Protein AF-A0A0U3A1P2-F1 (afdb_monomer_lite)

Structure (mmCIF, N/CA/C/O backbone):
data_AF-A0A0U3A1P2-F1
#
_entry.id   AF-A0A0U3A1P2-F1
#
loop_
_atom_site.group_PDB
_atom_site.id
_atom_site.type_symbol
_atom_site.label_atom_id
_atom_site.label_alt_id
_atom_site.label_comp_id
_atom_site.label_asym_id
_atom_site.label_entity_id
_atom_site.label_seq_id
_atom_site.pdbx_PDB_ins_code
_atom_site.Cartn_x
_atom_site.Cartn_y
_atom_site.Cartn_z
_atom_site.occupancy
_atom_site.B_iso_or_equiv
_atom_site.auth_seq_id
_atom_site.auth_comp_id
_atom_site.auth_asym_id
_atom_site.auth_atom_id
_atom_site.pdbx_PDB_model_num
ATOM 1 N N . MET A 1 1 ? -7.234 -12.085 10.049 1.00 92.88 1 MET A N 1
ATOM 2 C CA . MET A 1 1 ? -7.615 -10.816 10.716 1.00 92.88 1 MET A CA 1
ATOM 3 C C . MET A 1 1 ? -8.972 -10.307 10.235 1.00 92.88 1 MET A C 1
ATOM 5 O O . MET A 1 1 ? -9.861 -10.174 11.066 1.00 92.88 1 MET A O 1
ATOM 9 N N . ALA A 1 2 ? -9.163 -10.066 8.930 1.00 97.25 2 ALA A N 1
ATOM 10 C CA . ALA A 1 2 ? -10.414 -9.509 8.398 1.00 97.25 2 ALA A CA 1
ATOM 11 C C . ALA A 1 2 ? -11.670 -10.321 8.768 1.00 97.25 2 ALA A C 1
ATOM 13 O O . ALA A 1 2 ? -12.629 -9.720 9.232 1.00 97.25 2 ALA A O 1
ATOM 14 N N . ASP A 1 3 ? -11.645 -11.660 8.698 1.00 97.25 3 ASP A N 1
ATOM 15 C CA . ASP A 1 3 ? -12.766 -12.504 9.165 1.00 97.25 3 ASP A CA 1
ATOM 16 C C . ASP A 1 3 ? -13.192 -12.199 10.610 1.00 97.25 3 ASP A C 1
ATOM 18 O O . ASP A 1 3 ? -14.379 -12.065 10.910 1.00 97.25 3 ASP A O 1
ATOM 22 N N . VAL A 1 4 ? -12.212 -12.043 11.506 1.00 98.12 4 VAL A N 1
ATOM 23 C CA . VAL A 1 4 ? -12.452 -11.769 12.928 1.00 98.12 4 VAL A CA 1
ATOM 24 C C . VAL A 1 4 ? -13.063 -10.382 13.106 1.00 98.12 4 VAL A C 1
ATOM 26 O O . VAL A 1 4 ? -14.066 -10.246 13.800 1.00 98.12 4 VAL A O 1
ATOM 29 N N . LEU A 1 5 ? -12.496 -9.359 12.462 1.00 98.25 5 LEU A N 1
ATOM 30 C CA . LEU A 1 5 ? -12.973 -7.977 12.583 1.00 98.25 5 LEU A CA 1
ATOM 31 C C . LEU A 1 5 ? -14.342 -7.781 11.917 1.00 98.25 5 LEU A C 1
ATOM 33 O O . LEU A 1 5 ? -15.215 -7.135 12.496 1.00 98.25 5 LEU A O 1
ATOM 37 N N . SER A 1 6 ? -14.568 -8.401 10.757 1.00 97.81 6 SER A N 1
ATOM 38 C CA . SER A 1 6 ? -15.866 -8.409 10.073 1.00 97.81 6 SER A CA 1
ATOM 39 C C . SER A 1 6 ? -16.951 -9.009 10.976 1.00 97.81 6 SER A C 1
ATOM 41 O O . SER A 1 6 ? -18.022 -8.421 11.132 1.00 97.81 6 SER A O 1
ATOM 43 N N . ALA A 1 7 ? -16.654 -10.112 11.677 1.00 97.88 7 ALA A N 1
ATOM 44 C CA . ALA A 1 7 ? -17.567 -10.705 12.658 1.00 97.88 7 ALA A CA 1
ATOM 45 C C . ALA A 1 7 ? -17.847 -9.799 13.876 1.00 97.88 7 ALA A C 1
ATOM 47 O O . ALA A 1 7 ? -18.888 -9.951 14.514 1.00 97.88 7 ALA A O 1
ATOM 48 N N . GLN A 1 8 ? -16.959 -8.846 14.187 1.00 98.31 8 GLN A N 1
ATOM 49 C CA . GLN A 1 8 ? -17.169 -7.813 15.214 1.00 98.31 8 GLN A CA 1
ATOM 50 C C . GLN A 1 8 ? -17.852 -6.541 14.672 1.00 98.31 8 GLN A C 1
ATOM 52 O O . GLN A 1 8 ? -17.984 -5.556 15.394 1.00 98.31 8 GLN A O 1
ATOM 57 N N . GLY A 1 9 ? -18.301 -6.544 13.413 1.00 97.94 9 GLY A N 1
ATOM 58 C CA . GLY A 1 9 ? -19.037 -5.432 12.809 1.00 97.94 9 GLY A CA 1
ATOM 59 C C . GLY A 1 9 ? -18.167 -4.352 12.163 1.00 97.94 9 GLY A C 1
ATOM 60 O O . GLY A 1 9 ? -18.698 -3.296 11.809 1.00 97.94 9 GLY A O 1
ATOM 61 N N . PHE A 1 10 ? -16.867 -4.602 11.980 1.00 98.69 10 PHE A N 1
ATOM 62 C CA . PHE A 1 10 ? -15.999 -3.699 11.226 1.00 98.69 10 PHE A CA 1
ATOM 63 C C . PHE A 1 10 ? -16.359 -3.727 9.740 1.00 98.69 10 PHE A C 1
ATOM 65 O O . PHE A 1 10 ? -16.606 -4.792 9.173 1.00 98.69 10 PHE A O 1
ATOM 72 N N . ALA A 1 11 ? -16.326 -2.558 9.102 1.00 98.81 11 ALA A N 1
ATOM 73 C CA . ALA A 1 11 ?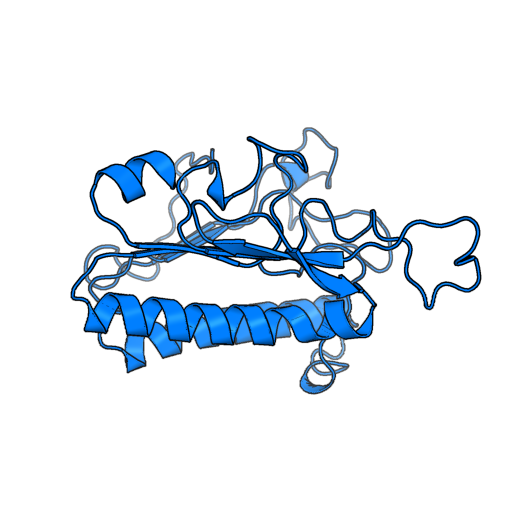 -16.169 -2.481 7.656 1.00 98.81 11 ALA A CA 1
ATOM 74 C C . ALA A 1 11 ? -14.727 -2.862 7.297 1.00 98.81 11 ALA A C 1
ATOM 76 O O . ALA A 1 11 ? -13.791 -2.493 8.006 1.00 98.81 11 ALA A O 1
ATOM 77 N N . THR A 1 12 ? -14.517 -3.593 6.210 1.00 98.94 12 THR A N 1
ATOM 78 C CA . THR A 1 12 ? -13.197 -4.151 5.886 1.00 98.94 12 THR A CA 1
ATOM 79 C C . THR A 1 12 ? -12.850 -3.948 4.414 1.00 98.94 12 THR A C 1
ATOM 81 O O . THR A 1 12 ? -13.644 -4.265 3.531 1.00 98.94 12 THR A O 1
ATOM 84 N N . ALA A 1 13 ? -11.652 -3.442 4.129 1.00 98.81 13 ALA A N 1
ATOM 85 C CA . ALA A 1 13 ? -11.173 -3.262 2.761 1.00 98.81 13 ALA A CA 1
ATOM 86 C C . ALA A 1 13 ? -9.724 -3.718 2.610 1.00 98.81 13 ALA A C 1
ATOM 88 O O . ALA A 1 13 ? -8.905 -3.514 3.507 1.00 98.81 13 ALA A O 1
ATOM 89 N N . CYS A 1 14 ? -9.416 -4.310 1.459 1.00 98.75 14 CYS A N 1
ATOM 90 C CA . CYS A 1 14 ? -8.055 -4.617 1.037 1.00 98.75 14 CYS A CA 1
ATOM 91 C C . CYS A 1 14 ? -7.753 -3.857 -0.257 1.00 98.75 14 CYS A C 1
ATOM 93 O O . CYS A 1 14 ? -8.484 -3.989 -1.236 1.00 98.75 14 CYS A O 1
ATOM 95 N N . TYR A 1 15 ? -6.678 -3.077 -0.290 1.00 98.81 15 TYR A N 1
ATOM 96 C CA . TYR A 1 15 ? -6.238 -2.396 -1.506 1.00 98.81 15 TYR A CA 1
ATOM 97 C C . TYR A 1 15 ? -4.780 -2.728 -1.773 1.00 98.81 15 TYR A C 1
ATOM 99 O O . TYR A 1 15 ? -3.933 -2.475 -0.923 1.00 98.81 15 TYR A O 1
ATOM 107 N N . GLY A 1 16 ? -4.509 -3.331 -2.932 1.00 98.00 16 GLY A N 1
ATOM 108 C CA . GLY A 1 16 ? -3.181 -3.783 -3.326 1.00 98.00 16 GLY A CA 1
ATOM 109 C C . GLY A 1 16 ? -3.015 -5.295 -3.441 1.00 98.00 16 GLY A C 1
ATOM 110 O O . GLY A 1 16 ? -3.974 -6.048 -3.641 1.00 98.00 16 GLY A O 1
ATOM 111 N N . LYS A 1 17 ? -1.753 -5.731 -3.391 1.00 97.56 17 LYS A N 1
ATOM 112 C CA . LYS A 1 17 ? -1.335 -7.128 -3.593 1.00 97.56 17 LYS A CA 1
ATOM 113 C C . LYS A 1 17 ? -1.978 -8.061 -2.560 1.00 97.56 17 LYS A C 1
ATOM 115 O O . LYS A 1 17 ? -1.969 -7.753 -1.372 1.00 97.56 17 LYS A O 1
ATOM 120 N N . TRP A 1 18 ? -2.504 -9.205 -3.012 1.00 96.94 18 TRP A N 1
ATOM 121 C CA . TRP A 1 18 ? -3.064 -10.241 -2.131 1.00 96.94 18 TRP A CA 1
ATOM 122 C C . TRP A 1 18 ? -2.081 -11.379 -1.839 1.00 96.94 18 TRP A C 1
ATOM 124 O O . TRP A 1 18 ? -1.637 -11.541 -0.711 1.00 96.94 18 TRP A O 1
ATOM 134 N N . HIS A 1 19 ? -1.719 -12.156 -2.862 1.00 96.12 19 HIS A N 1
ATOM 135 C CA . HIS A 1 19 ? -0.683 -13.194 -2.826 1.00 96.12 19 HIS A CA 1
ATOM 136 C C . HIS A 1 19 ? -0.894 -14.372 -1.850 1.00 96.12 19 HIS A C 1
ATOM 138 O O . HIS A 1 19 ? 0.057 -15.074 -1.521 1.00 96.12 19 HIS A O 1
ATOM 144 N N . ILE A 1 20 ? -2.134 -14.650 -1.433 1.00 94.50 20 ILE A N 1
ATOM 145 C CA . ILE A 1 20 ? -2.479 -15.800 -0.559 1.00 94.50 20 ILE A CA 1
ATOM 146 C C . ILE A 1 20 ? -3.354 -16.841 -1.302 1.00 94.50 20 ILE A C 1
ATOM 148 O O . ILE A 1 20 ? -3.763 -17.876 -0.776 1.00 94.50 20 ILE A O 1
ATOM 152 N N . GLY A 1 21 ? -3.588 -16.619 -2.594 1.00 93.38 21 GLY A N 1
ATOM 153 C CA . GLY A 1 21 ? -4.327 -17.513 -3.479 1.00 93.38 21 GLY A CA 1
ATOM 154 C C . GLY A 1 21 ? -4.989 -16.735 -4.609 1.00 93.38 21 GLY A C 1
ATOM 155 O O . GLY A 1 21 ? -5.263 -15.547 -4.476 1.00 93.38 21 GLY A O 1
ATOM 156 N N . ALA A 1 22 ? -5.224 -17.403 -5.736 1.00 93.81 22 ALA A N 1
ATOM 157 C CA . ALA A 1 22 ? -5.797 -16.786 -6.932 1.00 93.81 22 ALA A CA 1
ATOM 158 C C . ALA A 1 22 ? -6.889 -17.680 -7.547 1.00 93.81 22 ALA A C 1
ATOM 160 O O . ALA A 1 22 ? -6.860 -17.991 -8.737 1.00 93.81 22 ALA A O 1
ATOM 161 N N . SER A 1 23 ? -7.798 -18.168 -6.702 1.00 94.56 23 SER A N 1
ATOM 162 C CA . SER A 1 23 ? -8.878 -19.090 -7.062 1.00 94.56 23 SER A CA 1
ATOM 163 C C . SER A 1 23 ? -10.087 -18.872 -6.155 1.00 94.56 23 SER A C 1
ATOM 165 O O . SER A 1 23 ? -9.930 -18.363 -5.046 1.00 94.56 23 SER A O 1
ATOM 167 N N . ASP A 1 24 ? -11.260 -19.341 -6.579 1.00 93.75 24 ASP A N 1
ATOM 168 C CA . ASP A 1 24 ? -12.483 -19.302 -5.768 1.00 93.75 24 ASP A CA 1
ATOM 169 C C . ASP A 1 24 ? -12.276 -19.922 -4.377 1.00 93.75 24 ASP A C 1
ATOM 171 O O . ASP A 1 24 ? -11.643 -20.974 -4.231 1.00 93.75 24 ASP A O 1
ATOM 175 N N . GLY A 1 25 ? -12.793 -19.243 -3.351 1.00 95.31 25 GLY A N 1
ATOM 176 C CA . GLY A 1 25 ? -12.601 -19.598 -1.946 1.00 95.31 25 GLY A CA 1
ATOM 177 C C . GLY A 1 25 ? -11.255 -19.155 -1.367 1.00 95.31 25 GLY A C 1
ATOM 178 O O . GLY A 1 25 ? -10.933 -19.558 -0.251 1.00 95.31 25 GLY A O 1
ATOM 179 N N . ARG A 1 26 ? -10.450 -18.395 -2.122 1.00 96.50 26 ARG A N 1
ATOM 180 C CA . ARG A 1 26 ? -9.153 -17.847 -1.689 1.00 96.50 26 ARG A CA 1
ATOM 181 C C . ARG A 1 26 ? -8.981 -16.361 -1.995 1.00 96.50 26 ARG A C 1
ATOM 183 O O . ARG A 1 26 ? -7.876 -15.839 -1.836 1.00 96.50 26 ARG A O 1
ATOM 190 N N . TRP A 1 27 ? -10.021 -15.673 -2.455 1.00 97.50 27 TRP A N 1
ATOM 191 C CA . TRP A 1 27 ? -9.970 -14.232 -2.690 1.00 97.50 27 TRP A CA 1
ATOM 192 C C . TRP A 1 27 ? -10.025 -13.466 -1.360 1.00 97.50 27 TRP A C 1
ATOM 194 O O . TRP A 1 27 ? -10.553 -13.991 -0.380 1.00 97.50 27 TRP A O 1
ATOM 204 N N . PRO A 1 28 ? -9.558 -12.205 -1.284 1.00 98.12 28 PRO A N 1
ATOM 205 C CA . PRO A 1 28 ? -9.721 -11.400 -0.069 1.00 98.12 28 PRO A CA 1
ATOM 206 C C . PRO A 1 28 ? -11.178 -11.332 0.407 1.00 98.12 28 PRO A C 1
ATOM 208 O O . PRO A 1 28 ? -11.460 -11.437 1.598 1.00 98.12 28 PRO A O 1
ATOM 211 N N . THR A 1 29 ? -12.120 -11.222 -0.529 1.00 98.06 29 THR A N 1
ATOM 212 C CA . THR A 1 29 ? -13.561 -11.152 -0.251 1.00 98.06 29 THR A CA 1
ATOM 213 C C . THR A 1 29 ? -14.193 -12.491 0.144 1.00 98.06 29 THR A C 1
ATOM 215 O O . THR A 1 29 ? -15.310 -12.495 0.662 1.00 98.06 29 THR A O 1
ATOM 218 N N . ASP A 1 30 ? -13.464 -13.605 -0.001 1.00 97.06 30 ASP A N 1
ATOM 219 C CA . ASP A 1 30 ? -13.798 -14.898 0.615 1.00 97.06 30 ASP A CA 1
ATOM 220 C C . ASP A 1 30 ? -13.299 -14.987 2.073 1.00 97.06 30 ASP A C 1
ATOM 222 O O . ASP A 1 30 ? -13.753 -15.839 2.834 1.00 97.06 30 ASP A O 1
ATOM 226 N N . HIS A 1 31 ? -12.384 -14.094 2.472 1.00 97.12 31 HIS A N 1
ATOM 227 C CA . HIS A 1 31 ? -11.679 -14.088 3.760 1.00 97.12 31 HIS A CA 1
ATOM 228 C C . HIS A 1 31 ? -11.924 -12.801 4.555 1.00 97.12 31 HIS A C 1
ATOM 230 O O . HIS A 1 31 ? -11.010 -12.154 5.078 1.00 97.12 31 HIS A O 1
ATOM 236 N N . GLY A 1 32 ? -13.196 -12.418 4.629 1.00 97.62 32 GLY A N 1
ATOM 237 C CA . GLY A 1 32 ? -13.683 -11.415 5.565 1.00 97.62 32 GLY A CA 1
ATOM 238 C C . GLY A 1 32 ? -13.619 -9.975 5.078 1.00 97.62 32 GLY A C 1
ATOM 239 O O . GLY A 1 32 ? -14.246 -9.145 5.726 1.00 97.62 32 GLY A O 1
ATOM 240 N N . PHE A 1 33 ? -12.944 -9.676 3.961 1.00 98.69 33 PHE A N 1
ATOM 241 C CA . PHE A 1 33 ? -12.952 -8.335 3.370 1.00 98.69 33 PHE A CA 1
ATOM 242 C C . PHE A 1 33 ? -14.280 -8.034 2.653 1.00 98.69 33 PHE A C 1
ATOM 244 O O . PHE A 1 33 ? -14.808 -8.875 1.926 1.00 98.69 33 PHE A O 1
ATOM 251 N N . ASP A 1 34 ? -14.820 -6.826 2.819 1.00 98.75 34 ASP A N 1
ATOM 252 C CA . ASP A 1 34 ? -16.058 -6.397 2.156 1.00 98.75 34 ASP A CA 1
ATOM 253 C C . ASP A 1 34 ? -15.806 -5.929 0.717 1.00 98.75 34 ASP A C 1
ATOM 255 O O . ASP A 1 34 ? -16.645 -6.135 -0.164 1.00 98.75 34 ASP A O 1
ATOM 259 N N . GLU A 1 35 ? -14.646 -5.319 0.462 1.00 98.62 35 GLU A N 1
ATOM 260 C CA . GLU A 1 35 ? -14.204 -4.912 -0.872 1.00 98.62 35 GLU A CA 1
ATOM 261 C C . GLU A 1 35 ? -12.693 -5.083 -1.065 1.00 98.62 35 GLU A C 1
ATOM 263 O O . GLU A 1 35 ? -11.897 -4.903 -0.139 1.00 98.62 35 GLU A O 1
ATOM 268 N N . TRP A 1 36 ? -12.307 -5.441 -2.291 1.00 98.69 36 TRP A N 1
ATOM 269 C CA . TRP A 1 36 ? -10.916 -5.580 -2.704 1.00 98.69 36 TRP A CA 1
ATOM 270 C C . TRP A 1 36 ? -10.682 -4.999 -4.094 1.00 98.69 36 TRP A C 1
ATOM 272 O O . TRP A 1 36 ? -11.490 -5.216 -4.998 1.00 98.69 36 TRP A O 1
ATOM 282 N N . LEU A 1 37 ? -9.553 -4.312 -4.262 1.00 98.62 37 LEU A N 1
ATOM 283 C CA . LEU A 1 37 ? -8.981 -3.939 -5.554 1.00 98.62 37 LEU A CA 1
ATOM 284 C C . LEU A 1 37 ? -7.472 -4.181 -5.505 1.00 98.62 37 LEU A C 1
ATOM 286 O O . LEU A 1 37 ? -6.797 -3.658 -4.620 1.00 98.62 37 LEU A O 1
ATOM 290 N N . GLY A 1 38 ? -6.926 -4.915 -6.470 1.00 97.75 38 GLY A N 1
ATOM 291 C CA . GLY A 1 38 ? -5.485 -5.121 -6.560 1.00 97.75 38 GLY A CA 1
ATOM 292 C C . GLY A 1 38 ? -5.096 -6.300 -7.435 1.00 97.75 38 GLY A C 1
ATOM 293 O O . GLY A 1 38 ? -5.866 -6.733 -8.289 1.00 97.75 38 GLY A O 1
ATOM 294 N N . ILE A 1 39 ? -3.881 -6.809 -7.245 1.00 96.62 39 ILE A N 1
ATOM 295 C CA . ILE A 1 39 ? -3.389 -7.970 -7.992 1.00 96.62 39 ILE A CA 1
ATOM 296 C C . ILE A 1 39 ? -3.439 -9.235 -7.125 1.00 96.62 39 ILE A C 1
ATOM 298 O O . ILE A 1 39 ? -3.146 -9.178 -5.925 1.00 96.62 39 ILE A O 1
ATOM 302 N N . PRO A 1 40 ? -3.807 -10.393 -7.697 1.00 95.12 40 PRO A N 1
ATOM 303 C CA . PRO A 1 40 ? -3.983 -11.619 -6.922 1.00 95.12 40 PRO A CA 1
ATOM 304 C C . PRO A 1 40 ? -2.659 -12.259 -6.490 1.00 95.12 40 PRO A C 1
ATOM 306 O O . PRO A 1 40 ? -2.631 -13.007 -5.515 1.00 95.12 40 PRO A O 1
ATOM 309 N N . ARG A 1 41 ? -1.569 -11.982 -7.214 1.00 93.88 41 ARG A N 1
ATOM 310 C CA . ARG A 1 41 ? -0.231 -12.551 -7.000 1.00 93.88 41 ARG A CA 1
ATOM 311 C C . ARG A 1 41 ? 0.810 -11.439 -6.888 1.00 93.88 41 ARG A C 1
ATOM 313 O O . ARG A 1 41 ? 0.478 -10.360 -6.410 1.00 93.88 41 ARG A O 1
ATOM 320 N N . THR A 1 42 ? 2.058 -11.696 -7.255 1.00 92.94 42 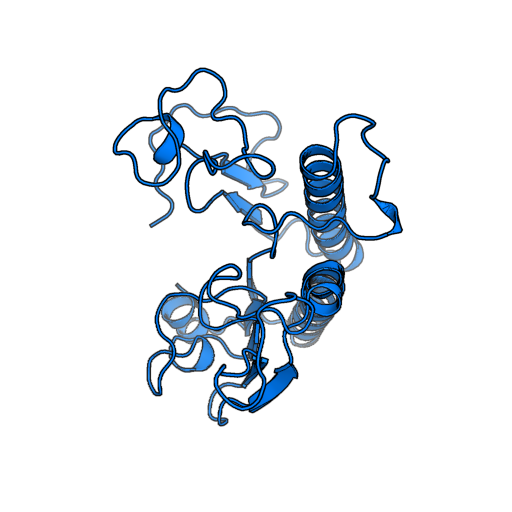THR A N 1
ATOM 321 C CA . THR A 1 42 ? 3.125 -10.692 -7.244 1.00 92.94 42 THR A CA 1
ATOM 322 C C . THR A 1 42 ? 3.232 -9.936 -8.571 1.00 92.94 42 THR A C 1
ATOM 324 O O . THR A 1 42 ? 2.641 -10.321 -9.579 1.00 92.94 42 THR A O 1
ATOM 327 N N . TRP A 1 43 ? 3.933 -8.807 -8.548 1.00 91.69 43 TRP A N 1
ATOM 328 C CA . TRP A 1 43 ? 4.026 -7.885 -9.678 1.00 91.69 43 TRP A CA 1
ATOM 329 C C . TRP A 1 43 ? 4.951 -8.409 -10.778 1.00 91.69 43 TRP A C 1
ATOM 331 O O . TRP A 1 43 ? 4.661 -8.244 -11.956 1.00 91.69 43 TRP A O 1
ATOM 341 N N . ASP A 1 44 ? 6.029 -9.080 -10.394 1.00 88.38 44 ASP A N 1
ATOM 342 C CA . ASP A 1 44 ? 7.052 -9.661 -11.265 1.00 88.38 44 ASP A CA 1
ATOM 343 C C . ASP A 1 44 ? 6.623 -10.945 -11.986 1.00 88.38 44 ASP A C 1
ATOM 345 O O . ASP A 1 44 ? 7.222 -11.308 -12.992 1.00 88.38 44 ASP A O 1
ATOM 349 N N . GLU A 1 45 ? 5.542 -11.590 -11.543 1.00 89.69 45 GLU A N 1
ATOM 350 C CA . GLU A 1 45 ? 4.890 -12.670 -12.297 1.00 89.69 45 GLU A CA 1
ATOM 351 C C . GLU A 1 45 ? 4.160 -12.160 -13.550 1.00 89.69 45 GLU A C 1
ATOM 353 O O . GLU A 1 45 ? 3.702 -12.952 -14.378 1.00 89.69 45 GLU A O 1
ATOM 358 N N . SER A 1 46 ? 3.991 -10.842 -13.683 1.00 88.94 46 SER A N 1
ATOM 359 C CA . SER A 1 46 ? 3.317 -10.259 -14.832 1.00 88.94 46 SER A CA 1
ATOM 360 C C . SER A 1 46 ? 4.189 -10.325 -16.079 1.00 88.94 46 SER A C 1
ATOM 362 O O . SER A 1 46 ? 5.309 -9.823 -16.099 1.00 88.94 46 SER A O 1
ATOM 364 N N . LEU A 1 47 ? 3.625 -10.864 -17.159 1.00 90.56 47 LEU A N 1
ATOM 365 C CA . LEU A 1 47 ? 4.193 -10.720 -18.494 1.00 90.56 47 LEU A CA 1
ATOM 366 C C . LEU A 1 47 ? 3.807 -9.334 -19.020 1.00 90.56 47 LEU A C 1
ATOM 368 O O . LEU A 1 47 ? 2.657 -9.087 -19.385 1.00 90.56 47 LEU A O 1
ATOM 372 N N . TRP A 1 48 ? 4.759 -8.404 -18.952 1.00 90.94 48 TRP A N 1
ATOM 373 C CA . TRP A 1 48 ? 4.548 -6.995 -19.267 1.00 90.94 48 TRP A CA 1
ATOM 374 C C . TRP A 1 48 ? 4.323 -6.795 -20.774 1.00 90.94 48 TRP A C 1
ATOM 376 O O . TRP A 1 48 ? 5.174 -7.203 -21.560 1.00 90.94 48 TRP A O 1
ATOM 386 N N . PRO A 1 49 ? 3.215 -6.164 -21.212 1.00 91.00 49 PRO A N 1
ATOM 387 C CA . PRO A 1 49 ? 2.907 -6.024 -22.642 1.00 91.00 49 PRO A CA 1
ATOM 388 C C . PRO A 1 49 ? 3.902 -5.181 -23.447 1.00 91.00 49 PRO A C 1
ATOM 390 O O . PRO A 1 49 ? 3.920 -5.240 -24.673 1.00 91.00 49 PRO A O 1
ATOM 393 N N . ASP A 1 50 ? 4.680 -4.356 -22.757 1.00 87.81 50 ASP A N 1
ATOM 394 C CA . ASP A 1 50 ? 5.749 -3.518 -23.286 1.00 87.81 50 ASP A CA 1
ATOM 395 C C . ASP A 1 50 ? 7.127 -4.202 -23.255 1.00 87.81 50 ASP A C 1
ATOM 397 O O . ASP A 1 50 ? 8.109 -3.621 -23.721 1.00 87.81 50 ASP A O 1
ATOM 401 N N . ASP A 1 51 ? 7.213 -5.443 -22.765 1.00 88.31 51 ASP A N 1
ATOM 402 C CA . ASP A 1 51 ? 8.418 -6.256 -22.893 1.00 88.31 51 ASP A CA 1
ATOM 403 C C . ASP A 1 51 ? 8.644 -6.645 -24.373 1.00 88.31 51 ASP A C 1
ATOM 405 O O . ASP A 1 51 ? 7.725 -7.161 -25.018 1.00 88.31 51 ASP A O 1
ATOM 409 N N . PRO A 1 52 ? 9.854 -6.451 -24.940 1.00 91.25 52 PRO A N 1
ATOM 410 C CA . PRO A 1 52 ? 10.160 -6.828 -26.324 1.00 91.25 52 PRO A CA 1
ATOM 411 C C . PRO A 1 52 ? 9.921 -8.308 -26.662 1.00 91.25 52 PRO A C 1
ATOM 413 O O . PRO A 1 52 ? 9.807 -8.655 -27.839 1.00 91.25 52 PRO A O 1
ATOM 416 N N . TRP A 1 53 ? 9.889 -9.180 -25.653 1.00 90.38 53 TRP A N 1
ATOM 417 C CA . TRP A 1 53 ? 9.678 -10.618 -25.790 1.00 90.38 53 TRP A CA 1
ATOM 418 C C . TRP A 1 53 ? 8.232 -11.049 -25.556 1.00 90.38 53 TRP A C 1
ATOM 420 O O . TRP A 1 53 ? 7.937 -12.238 -25.731 1.00 90.38 53 TRP A O 1
ATOM 430 N N . TYR A 1 54 ? 7.347 -10.122 -25.180 1.00 92.50 54 TYR A N 1
ATOM 431 C CA . TYR A 1 54 ? 5.929 -10.394 -25.004 1.00 92.50 54 TYR A CA 1
ATOM 432 C C . TYR A 1 54 ? 5.268 -10.727 -26.347 1.00 92.50 54 TYR A C 1
ATOM 434 O O . TYR A 1 54 ? 5.345 -9.964 -27.312 1.00 92.50 54 TYR A O 1
ATOM 442 N N . ASP A 1 55 ? 4.585 -11.870 -26.406 1.00 92.56 55 ASP A N 1
ATOM 443 C CA . ASP A 1 55 ? 3.750 -12.263 -27.540 1.00 92.56 55 ASP A CA 1
ATOM 444 C C . ASP A 1 55 ? 2.312 -12.502 -27.058 1.00 92.56 55 ASP A C 1
ATOM 446 O O . ASP A 1 55 ? 2.057 -13.522 -26.413 1.00 92.56 55 ASP A O 1
ATOM 450 N N . PRO A 1 56 ? 1.332 -11.651 -27.424 1.00 90.88 56 PRO A N 1
ATOM 451 C CA . PRO A 1 56 ? -0.055 -11.792 -26.975 1.00 90.88 56 PRO A CA 1
ATOM 452 C C . PRO A 1 56 ? -0.744 -13.082 -27.453 1.00 90.88 56 PRO A C 1
ATOM 454 O O . PRO A 1 56 ? -1.845 -13.391 -27.003 1.00 90.88 56 PRO A O 1
ATOM 457 N N . LYS A 1 57 ? -0.149 -13.839 -28.388 1.00 92.75 57 LYS A N 1
ATOM 458 C CA . LYS A 1 57 ? -0.657 -15.158 -28.804 1.00 92.75 57 LYS A CA 1
ATOM 459 C C . LYS A 1 57 ? -0.177 -16.296 -27.904 1.00 92.75 57 LYS A C 1
ATOM 461 O O . LYS A 1 57 ? -0.796 -17.359 -27.904 1.00 92.75 57 LYS A O 1
ATOM 466 N N . ARG A 1 58 ? 0.939 -16.097 -27.203 1.00 93.31 58 ARG A N 1
ATOM 467 C CA . ARG A 1 58 ? 1.594 -17.087 -26.337 1.00 93.31 58 ARG A CA 1
ATOM 468 C C . ARG A 1 58 ? 1.370 -16.769 -24.861 1.00 93.31 58 ARG A C 1
ATOM 470 O O . ARG A 1 58 ? 1.148 -17.680 -24.068 1.00 93.31 58 ARG A O 1
ATOM 477 N N . ASP A 1 59 ? 1.452 -15.493 -24.518 1.00 91.88 59 ASP A N 1
ATOM 478 C CA . ASP A 1 59 ? 1.565 -15.004 -23.155 1.00 91.88 59 ASP A CA 1
ATOM 479 C C . ASP A 1 59 ? 0.203 -14.609 -22.588 1.00 91.88 59 ASP A C 1
ATOM 481 O O . ASP A 1 59 ? -0.617 -13.965 -23.245 1.00 91.88 59 ASP A O 1
ATOM 485 N N . GLY A 1 60 ? -0.034 -15.005 -21.337 1.00 88.75 60 GLY A N 1
ATOM 486 C CA . GLY A 1 60 ? -1.246 -14.644 -20.612 1.00 88.75 60 GLY A CA 1
ATOM 487 C C . GLY A 1 60 ? -1.309 -13.149 -20.301 1.00 88.75 60 GLY A C 1
ATOM 488 O O . GLY A 1 60 ? -0.290 -12.468 -20.198 1.00 88.75 60 GLY A O 1
ATOM 489 N N . ILE A 1 61 ? -2.528 -12.648 -20.113 1.00 91.00 61 ILE A N 1
ATOM 490 C CA . ILE A 1 61 ? -2.768 -11.291 -19.624 1.00 91.00 61 ILE A CA 1
ATOM 491 C C . ILE A 1 61 ? -2.874 -11.345 -18.102 1.00 91.00 61 ILE A C 1
ATOM 493 O O . ILE A 1 61 ? -3.676 -12.101 -17.554 1.00 91.00 61 ILE A O 1
ATOM 497 N N . THR A 1 62 ? -2.082 -10.520 -17.424 1.00 92.56 62 THR A N 1
ATOM 498 C CA . THR A 1 62 ? -2.291 -10.227 -16.005 1.00 92.56 62 THR A CA 1
ATOM 499 C C . THR A 1 62 ? -3.197 -9.011 -15.892 1.00 92.56 62 THR A C 1
ATOM 501 O O . THR A 1 62 ? -2.972 -8.003 -16.560 1.00 92.56 62 THR A O 1
ATOM 504 N N . SER A 1 63 ? -4.203 -9.090 -15.027 1.00 95.25 63 SER A N 1
ATOM 505 C CA . SER A 1 63 ? -5.172 -8.017 -14.809 1.00 95.25 63 SER A CA 1
ATOM 506 C C . SER A 1 63 ? -5.196 -7.597 -13.341 1.00 95.25 63 SER A C 1
ATOM 508 O O . SER A 1 63 ? -5.019 -8.415 -12.437 1.00 95.25 63 SER A O 1
ATOM 510 N N . VAL A 1 64 ? -5.457 -6.313 -13.100 1.00 97.44 64 VAL A N 1
ATOM 511 C CA . VAL A 1 64 ? -5.935 -5.841 -11.799 1.00 97.44 64 VAL A CA 1
ATOM 512 C C . VAL A 1 64 ? -7.363 -6.344 -11.633 1.00 97.44 64 VAL A C 1
ATOM 514 O O . VAL A 1 64 ? -8.184 -6.246 -12.554 1.00 97.44 64 VAL A O 1
ATOM 517 N N . LEU A 1 65 ? -7.641 -6.889 -10.459 1.00 97.88 65 LEU A N 1
ATOM 518 C CA . LEU A 1 65 ? -8.907 -7.500 -10.104 1.00 97.88 65 LEU A CA 1
ATOM 519 C C . LEU A 1 65 ? -9.642 -6.644 -9.080 1.00 97.88 65 LEU A C 1
ATOM 521 O O . LEU A 1 65 ? -9.031 -5.966 -8.254 1.00 97.88 65 LEU A O 1
ATOM 525 N N . GLU A 1 66 ? -10.965 -6.707 -9.123 1.00 98.25 66 GLU A N 1
ATOM 526 C CA . GLU A 1 66 ? -11.842 -6.098 -8.132 1.00 98.25 66 GLU A CA 1
ATOM 527 C C . GLU A 1 66 ? -12.912 -7.100 -7.707 1.00 98.25 66 GLU A C 1
ATOM 529 O O . GLU A 1 66 ? -13.377 -7.918 -8.505 1.00 98.25 66 GLU A O 1
ATOM 534 N N . SER A 1 67 ? -13.328 -7.033 -6.446 1.00 97.94 67 SER A N 1
ATOM 535 C CA . SER A 1 67 ? -14.487 -7.783 -5.963 1.00 97.94 67 SER A CA 1
ATOM 536 C C . SER A 1 67 ? -15.123 -7.116 -4.752 1.00 97.94 67 SER A C 1
ATOM 538 O O . SER A 1 67 ? -14.471 -6.374 -4.013 1.00 97.94 67 SER A O 1
ATOM 540 N N . ARG A 1 68 ? -16.400 -7.422 -4.535 1.00 98.19 68 ARG A N 1
ATOM 541 C CA . ARG A 1 68 ? -17.111 -7.174 -3.281 1.00 98.19 68 ARG A CA 1
ATOM 542 C C . ARG A 1 68 ? -17.567 -8.501 -2.694 1.00 98.19 68 ARG A C 1
ATOM 544 O O . ARG A 1 68 ? -17.752 -9.477 -3.419 1.00 98.19 68 ARG A O 1
ATOM 551 N N . LYS A 1 69 ? -17.757 -8.536 -1.381 1.00 97.25 69 LYS A N 1
ATOM 552 C CA . LYS A 1 69 ? -18.228 -9.724 -0.667 1.00 97.25 69 LYS A CA 1
ATOM 553 C C . LYS A 1 69 ? -19.541 -10.246 -1.253 1.00 97.25 69 LYS A C 1
ATOM 555 O O . LYS A 1 69 ? -20.523 -9.514 -1.346 1.00 97.25 69 LYS A O 1
ATOM 560 N N . GLY A 1 70 ? -19.548 -11.525 -1.626 1.00 96.06 70 GLY A N 1
ATOM 561 C CA . GLY A 1 70 ? -20.691 -12.191 -2.261 1.00 96.06 70 GLY A CA 1
ATOM 562 C C . GLY A 1 70 ? -20.818 -11.963 -3.773 1.00 96.06 70 GLY A C 1
ATOM 563 O O . GLY A 1 70 ? -21.721 -12.526 -4.391 1.00 96.06 70 GLY A O 1
ATOM 564 N N . GLU A 1 71 ? -19.926 -11.181 -4.383 1.00 96.56 71 GLU A N 1
ATOM 565 C CA . GLU A 1 71 ? -19.863 -10.973 -5.830 1.00 96.56 71 GLU A CA 1
ATOM 566 C C . GLU A 1 71 ? -18.724 -11.785 -6.458 1.00 96.56 71 GLU A C 1
ATOM 568 O O . GLU A 1 71 ? -17.763 -12.175 -5.795 1.00 96.56 71 GLU A O 1
ATOM 573 N N . LYS A 1 72 ? -18.813 -12.030 -7.770 1.00 95.94 72 LYS A N 1
ATOM 574 C CA . LYS A 1 72 ? -17.706 -12.639 -8.514 1.00 95.94 72 LYS A CA 1
ATOM 575 C C . LYS A 1 72 ? -16.572 -11.636 -8.698 1.00 95.94 72 LYS A C 1
ATOM 577 O O . LYS A 1 72 ? -16.817 -10.465 -8.990 1.00 95.94 72 LYS A O 1
ATOM 582 N N . VAL A 1 73 ? -15.340 -12.130 -8.614 1.00 97.44 73 VAL A N 1
ATOM 583 C CA . VAL A 1 73 ? -14.151 -11.360 -8.983 1.00 97.44 73 VAL A CA 1
ATOM 584 C C . VAL A 1 73 ? -14.224 -10.973 -10.455 1.00 97.44 73 VAL A C 1
ATOM 586 O O . VAL A 1 73 ? -14.602 -11.780 -11.308 1.00 97.44 73 VAL A O 1
ATOM 589 N N . ARG A 1 74 ? -13.866 -9.724 -10.744 1.00 97.56 74 ARG A N 1
ATOM 590 C CA . ARG A 1 74 ? -13.832 -9.167 -12.094 1.00 97.56 74 ARG A CA 1
ATOM 591 C C . ARG A 1 74 ? -12.462 -8.598 -12.413 1.00 97.56 74 ARG A C 1
ATOM 593 O O . ARG A 1 74 ? -11.828 -7.973 -11.568 1.00 97.56 74 ARG A O 1
ATOM 600 N N . GLU A 1 75 ? -12.045 -8.767 -13.657 1.00 97.19 75 GLU A N 1
ATOM 601 C CA . GLU A 1 75 ? -10.924 -8.024 -14.221 1.00 97.19 75 GLU A CA 1
ATOM 602 C C . GLU A 1 75 ? -11.377 -6.598 -14.530 1.00 97.19 75 GLU A C 1
ATOM 604 O O . GLU A 1 75 ? -12.434 -6.397 -15.133 1.00 97.19 75 GLU A O 1
A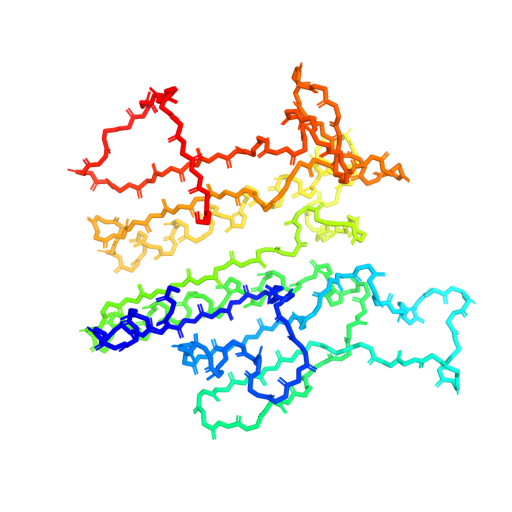TOM 609 N N . VAL A 1 76 ? -10.600 -5.603 -14.101 1.00 97.12 76 VAL A N 1
ATOM 610 C CA . VAL A 1 76 ? -10.960 -4.186 -14.288 1.00 97.12 76 VAL A CA 1
ATOM 611 C C . VAL A 1 76 ? -10.009 -3.435 -15.208 1.00 97.12 76 VAL A C 1
ATOM 613 O O . VAL A 1 76 ? -10.421 -2.480 -15.862 1.00 97.12 76 VAL A O 1
ATOM 616 N N . LYS A 1 77 ? -8.745 -3.855 -15.281 1.00 94.06 77 LYS A N 1
ATOM 617 C CA . LYS A 1 77 ? -7.754 -3.317 -16.218 1.00 94.06 77 LYS A CA 1
ATOM 618 C C . LYS A 1 77 ? -6.615 -4.311 -16.401 1.00 94.06 77 LYS A C 1
ATOM 620 O O . LYS A 1 77 ? -6.215 -4.962 -15.438 1.00 94.06 77 LYS A O 1
ATOM 625 N N . GLN A 1 78 ? -6.072 -4.383 -17.611 1.00 94.44 78 GLN A N 1
ATOM 626 C CA . GLN A 1 78 ? -4.819 -5.089 -17.858 1.00 94.44 78 GLN A CA 1
ATOM 627 C C . GLN A 1 78 ? -3.692 -4.413 -17.071 1.00 94.44 78 GLN A C 1
ATOM 629 O O . GLN A 1 78 ? -3.597 -3.186 -17.042 1.00 94.44 78 GLN A O 1
ATOM 634 N N . LEU A 1 79 ? -2.843 -5.210 -16.432 1.00 94.62 79 LEU A N 1
ATOM 635 C CA . LEU A 1 79 ? -1.645 -4.726 -15.770 1.00 94.62 79 LEU A CA 1
ATOM 636 C C . LEU A 1 79 ? -0.580 -4.403 -16.829 1.00 94.62 79 LEU A C 1
ATOM 638 O O . LEU A 1 79 ? -0.112 -5.277 -17.555 1.00 94.62 79 LEU A O 1
ATOM 642 N N . THR A 1 80 ? -0.208 -3.131 -16.908 1.00 94.56 80 THR A N 1
ATOM 643 C CA . THR A 1 80 ? 0.903 -2.602 -17.712 1.00 94.56 80 THR A CA 1
ATOM 644 C C . THR A 1 80 ? 1.883 -1.876 -16.792 1.00 94.56 80 THR A C 1
ATOM 646 O O . THR A 1 80 ? 1.547 -1.609 -15.634 1.00 94.56 80 THR A O 1
ATOM 649 N N . GLN A 1 81 ? 3.076 -1.516 -17.274 1.00 93.31 81 GLN A N 1
ATOM 650 C CA . GLN A 1 81 ? 4.004 -0.702 -16.478 1.00 93.31 81 GLN A CA 1
ATOM 651 C C . GLN A 1 81 ? 3.413 0.662 -16.099 1.00 93.31 81 GLN A C 1
ATOM 653 O O . GLN A 1 81 ? 3.636 1.128 -14.985 1.00 93.31 81 GLN A O 1
ATOM 658 N N . ASP A 1 82 ? 2.608 1.271 -16.974 1.00 94.50 82 ASP A N 1
ATOM 659 C CA . ASP A 1 82 ? 1.897 2.519 -16.671 1.00 94.50 82 ASP A CA 1
ATOM 660 C C . ASP A 1 82 ? 0.848 2.318 -15.574 1.00 94.50 82 ASP A C 1
ATOM 662 O O . ASP A 1 82 ? 0.787 3.095 -14.625 1.00 94.50 82 ASP A O 1
ATOM 666 N N . VAL A 1 83 ? 0.070 1.231 -15.643 1.00 95.62 83 VAL A N 1
ATOM 667 C CA . VAL A 1 83 ? -0.870 0.892 -14.567 1.00 95.62 83 VAL A CA 1
ATOM 668 C C . VAL A 1 83 ? -0.118 0.668 -13.264 1.00 95.62 83 VAL A C 1
ATOM 670 O O . VAL A 1 83 ? -0.512 1.227 -12.251 1.00 95.62 83 VAL A O 1
ATOM 673 N N . ARG A 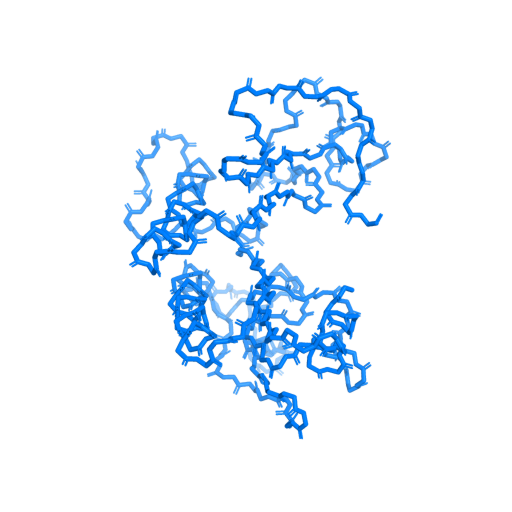1 84 ? 0.973 -0.103 -13.275 1.00 94.94 84 ARG A N 1
ATOM 674 C CA . ARG A 1 84 ? 1.804 -0.328 -12.088 1.00 94.94 84 ARG A CA 1
ATOM 675 C C . ARG A 1 84 ? 2.323 0.981 -11.495 1.00 94.94 84 ARG A C 1
ATOM 677 O O . ARG A 1 84 ? 2.291 1.123 -10.280 1.00 94.94 84 ARG A O 1
ATOM 684 N N . ARG A 1 85 ? 2.782 1.905 -12.339 1.00 96.00 85 ARG A N 1
ATOM 685 C CA . ARG A 1 85 ? 3.315 3.201 -11.918 1.00 96.00 85 ARG A CA 1
ATOM 686 C C . ARG A 1 85 ? 2.287 3.998 -11.114 1.00 96.00 85 ARG A C 1
ATOM 688 O O . ARG A 1 85 ? 2.630 4.543 -10.073 1.00 96.00 85 ARG A O 1
ATOM 695 N N . ASP A 1 86 ? 1.034 4.018 -11.567 1.00 96.88 86 ASP A N 1
ATOM 696 C CA . ASP A 1 86 ? 0.014 4.928 -11.033 1.00 96.88 86 ASP A CA 1
ATOM 697 C C . ASP A 1 86 ? -1.033 4.257 -10.118 1.00 96.88 86 ASP A C 1
ATOM 699 O O . ASP A 1 86 ? -1.863 4.951 -9.526 1.00 96.88 86 ASP A O 1
ATOM 703 N N . ILE A 1 87 ? -1.036 2.924 -9.976 1.00 97.38 87 ILE A N 1
ATOM 704 C CA . ILE A 1 87 ? -2.116 2.200 -9.276 1.00 97.38 87 ILE A CA 1
ATOM 705 C C . ILE A 1 87 ? -2.251 2.587 -7.798 1.00 97.38 87 ILE A C 1
ATOM 707 O O . ILE A 1 87 ? -3.369 2.610 -7.280 1.00 97.38 87 ILE A O 1
ATOM 711 N N . ASP A 1 88 ? -1.153 2.950 -7.131 1.00 98.06 88 ASP A N 1
ATOM 712 C CA . ASP A 1 88 ? -1.187 3.359 -5.723 1.00 98.06 88 ASP A CA 1
ATOM 713 C C . ASP A 1 88 ? -2.012 4.637 -5.517 1.00 98.06 88 ASP A C 1
ATOM 715 O O . ASP A 1 88 ? -2.702 4.761 -4.506 1.00 98.06 88 ASP A O 1
ATOM 719 N N . ALA A 1 89 ? -2.077 5.532 -6.510 1.00 98.19 89 ALA A N 1
ATOM 720 C CA . ALA A 1 89 ? -2.968 6.690 -6.458 1.00 98.19 89 ALA A CA 1
ATOM 721 C C . ALA A 1 89 ? -4.452 6.273 -6.444 1.00 98.19 89 ALA A C 1
ATOM 723 O O . ALA A 1 89 ? -5.268 6.884 -5.749 1.00 98.19 89 ALA A O 1
ATOM 724 N N . GLU A 1 90 ? -4.817 5.200 -7.160 1.00 98.19 90 GLU A N 1
ATOM 725 C CA . GLU A 1 90 ? -6.164 4.632 -7.062 1.00 98.19 90 GLU A CA 1
ATOM 726 C C . GLU A 1 90 ? -6.386 3.972 -5.697 1.00 98.19 90 GLU A C 1
ATOM 728 O O . GLU A 1 90 ? -7.443 4.177 -5.097 1.00 98.19 90 GLU A O 1
ATOM 733 N N . PHE A 1 91 ? -5.411 3.226 -5.169 1.00 98.62 91 PHE A N 1
ATOM 734 C CA . PHE A 1 91 ? -5.526 2.623 -3.838 1.00 98.62 91 PHE A CA 1
ATOM 735 C C . PHE A 1 91 ? -5.713 3.679 -2.743 1.00 98.62 91 PHE A C 1
ATOM 737 O O . PHE A 1 91 ? -6.561 3.495 -1.867 1.00 98.62 91 PHE A O 1
ATOM 744 N N . LEU A 1 92 ? -4.998 4.804 -2.811 1.00 98.81 92 LEU A N 1
ATOM 745 C CA . LEU A 1 92 ? -5.163 5.938 -1.898 1.00 98.81 92 LEU A CA 1
ATOM 746 C C . LEU A 1 92 ? -6.566 6.542 -2.002 1.00 98.81 92 LEU A C 1
ATOM 748 O O . LEU A 1 92 ? -7.271 6.665 -0.999 1.00 98.81 92 LEU A O 1
ATOM 752 N N . ALA A 1 93 ? -7.026 6.838 -3.220 1.00 98.75 93 ALA A N 1
ATOM 753 C CA . ALA A 1 93 ? -8.360 7.393 -3.439 1.00 98.75 93 ALA A CA 1
ATOM 754 C C . ALA A 1 93 ? -9.470 6.455 -2.924 1.00 98.75 93 ALA A C 1
ATOM 756 O O . ALA A 1 93 ? -10.434 6.897 -2.289 1.00 98.75 93 ALA A O 1
ATOM 757 N N . ARG A 1 94 ? -9.326 5.143 -3.154 1.00 98.62 94 ARG A N 1
ATOM 758 C CA . ARG A 1 94 ? -10.249 4.107 -2.664 1.00 98.62 94 ARG A CA 1
ATOM 759 C C . ARG A 1 94 ? -10.217 3.999 -1.140 1.00 98.62 94 ARG A C 1
ATOM 761 O O . ARG A 1 94 ? -11.282 3.909 -0.528 1.00 98.62 94 ARG A O 1
ATOM 768 N N . SER A 1 95 ? -9.032 4.084 -0.538 1.00 98.88 95 SER A N 1
ATOM 769 C CA . SER A 1 95 ? -8.829 4.101 0.915 1.00 98.88 95 SER A CA 1
ATOM 770 C C . SER A 1 95 ? -9.536 5.285 1.566 1.00 98.88 95 SER A C 1
ATOM 772 O O . SER A 1 95 ? -10.358 5.077 2.459 1.00 98.88 95 SER A O 1
ATOM 774 N N . LYS A 1 96 ? -9.329 6.510 1.063 1.00 98.81 96 LYS A N 1
ATOM 775 C CA . LYS A 1 96 ? -10.030 7.709 1.550 1.00 98.81 96 LYS A CA 1
ATOM 776 C C . LYS A 1 96 ? -11.543 7.561 1.452 1.00 98.81 96 LYS A C 1
ATOM 778 O O . LYS A 1 96 ? -12.268 7.819 2.414 1.00 98.81 96 LYS A O 1
ATOM 783 N N . ALA A 1 97 ? -12.035 7.108 0.297 1.00 98.88 97 ALA A N 1
ATOM 784 C CA . ALA A 1 97 ? -13.462 6.912 0.078 1.00 98.88 97 ALA A CA 1
ATOM 785 C C . ALA A 1 97 ? -14.054 5.847 1.019 1.00 98.88 97 ALA A C 1
ATOM 787 O O . ALA A 1 97 ? -15.166 6.022 1.516 1.00 98.88 97 ALA A O 1
ATOM 788 N N . PHE A 1 98 ? -13.331 4.755 1.275 1.00 98.88 98 PHE A N 1
ATOM 789 C CA . PHE A 1 98 ? -13.727 3.705 2.213 1.00 98.88 98 PHE A CA 1
ATOM 790 C C . PHE A 1 98 ? -13.769 4.203 3.663 1.00 98.88 98 PHE A C 1
ATOM 792 O O . PHE A 1 98 ? -14.777 4.001 4.347 1.00 98.88 98 PHE A O 1
ATOM 799 N N . MET A 1 99 ? -12.721 4.900 4.114 1.00 98.81 99 MET A N 1
ATOM 800 C CA . MET A 1 99 ? -12.671 5.490 5.456 1.00 98.81 99 MET A CA 1
ATOM 801 C C . MET A 1 99 ? -13.820 6.482 5.648 1.00 98.81 99 MET A C 1
ATOM 803 O O . MET A 1 99 ? -14.576 6.367 6.610 1.00 98.81 99 MET A O 1
ATOM 807 N N . LYS A 1 100 ? -14.040 7.378 4.678 1.00 98.88 100 LYS A N 1
ATOM 808 C CA . LYS A 1 100 ? -15.151 8.336 4.700 1.00 98.88 100 LYS A CA 1
ATOM 809 C C . LYS A 1 100 ? -16.517 7.651 4.819 1.00 98.88 100 LYS A C 1
ATOM 811 O O . LYS A 1 100 ? -17.291 8.011 5.701 1.00 98.88 100 LYS A O 1
ATOM 816 N N . ARG A 1 101 ? -16.801 6.633 3.993 1.00 98.69 101 ARG A N 1
ATOM 817 C CA . ARG A 1 101 ? -18.063 5.868 4.079 1.00 98.69 101 ARG A CA 1
ATOM 818 C C . ARG A 1 101 ? -18.233 5.177 5.432 1.00 98.69 101 ARG A C 1
ATOM 820 O O . ARG A 1 101 ? -19.350 5.089 5.932 1.00 98.69 101 ARG A O 1
ATOM 827 N N . SER A 1 102 ? -17.144 4.680 6.015 1.00 98.69 102 SER A N 1
ATOM 828 C CA . SER A 1 102 ? -17.174 4.014 7.321 1.00 98.69 102 SER A CA 1
ATOM 829 C C . SER A 1 102 ? -17.511 4.999 8.443 1.00 98.69 102 SER A C 1
ATOM 831 O O . SER A 1 102 ? -18.374 4.706 9.270 1.00 98.69 102 SER A O 1
ATOM 833 N N . VAL A 1 103 ? -16.921 6.200 8.408 1.00 98.56 103 VAL A N 1
ATOM 834 C CA . VAL A 1 103 ? -17.239 7.302 9.331 1.00 98.56 103 VAL A CA 1
ATOM 835 C C . VAL A 1 103 ? -18.693 7.750 9.182 1.00 98.56 103 VAL A C 1
ATOM 837 O O . VAL A 1 103 ? -19.409 7.832 10.176 1.00 98.56 103 VAL A O 1
ATOM 840 N N . GLU A 1 104 ? -19.167 7.975 7.954 1.00 98.62 104 GLU A N 1
ATOM 841 C CA . GLU A 1 104 ? -20.563 8.359 7.677 1.00 98.62 104 GLU A CA 1
ATOM 842 C C . GLU A 1 104 ? -21.567 7.302 8.162 1.00 98.62 104 GLU A C 1
ATOM 844 O O . GLU A 1 104 ? -22.648 7.637 8.645 1.00 98.62 104 GLU A O 1
ATOM 849 N N . ALA A 1 105 ? -21.201 6.021 8.073 1.00 98.38 105 ALA A N 1
ATOM 850 C CA . ALA A 1 105 ? -21.997 4.907 8.577 1.00 98.38 105 ALA A CA 1
ATOM 851 C C . ALA A 1 105 ? -21.840 4.664 10.090 1.00 98.38 105 ALA A C 1
ATOM 853 O O . ALA A 1 105 ? -22.479 3.749 10.615 1.00 98.38 105 ALA A O 1
ATOM 854 N N . ASN A 1 106 ? -20.994 5.439 10.780 1.00 97.81 106 ASN A N 1
ATOM 855 C CA . ASN A 1 106 ? -20.616 5.246 12.180 1.00 97.81 106 ASN A CA 1
ATOM 856 C C . ASN A 1 106 ? -20.171 3.799 12.480 1.00 97.81 106 ASN A C 1
ATOM 858 O O . ASN A 1 106 ? -20.608 3.180 13.453 1.00 97.81 106 ASN A O 1
ATOM 862 N N . LYS A 1 107 ? -19.335 3.239 11.597 1.00 98.19 107 LYS A N 1
ATOM 863 C CA . LYS A 1 107 ? -18.762 1.895 11.727 1.00 98.19 107 LYS A CA 1
ATOM 864 C C . LYS A 1 107 ? -17.245 1.967 11.898 1.00 98.19 107 LYS A C 1
ATOM 866 O O . LYS A 1 107 ? -16.599 2.700 11.146 1.00 98.19 107 LYS A O 1
ATOM 871 N N . PRO A 1 108 ? -16.656 1.171 12.810 1.00 98.56 108 PRO A N 1
ATOM 872 C CA . PRO A 1 108 ? -15.212 1.004 12.830 1.00 98.56 108 PRO A CA 1
ATOM 873 C C . PRO A 1 108 ? -14.766 0.318 11.535 1.00 98.56 108 PRO A C 1
ATOM 875 O O . PRO A 1 108 ? -15.530 -0.443 10.930 1.00 98.56 108 PRO A O 1
ATOM 878 N N . PHE A 1 109 ? -13.537 0.581 11.099 1.00 98.75 109 PHE A N 1
ATOM 879 C CA . PHE A 1 109 ? -13.016 0.017 9.860 1.00 98.75 109 PHE A CA 1
ATOM 880 C C . PHE A 1 109 ? -11.664 -0.661 10.042 1.00 98.75 109 PHE A C 1
ATOM 882 O O . PHE A 1 109 ? -10.885 -0.333 10.934 1.00 98.75 109 PHE A O 1
ATOM 889 N N . PHE A 1 110 ? -11.393 -1.613 9.158 1.00 98.81 110 PHE A N 1
ATOM 890 C CA . PHE A 1 110 ? -10.095 -2.235 8.971 1.00 98.81 110 PHE A CA 1
ATOM 891 C C . PHE A 1 110 ? -9.679 -2.056 7.514 1.00 98.81 110 PHE A C 1
ATOM 893 O O . PHE A 1 110 ? -10.278 -2.634 6.606 1.00 98.81 110 PHE A O 1
ATOM 900 N N . LEU A 1 111 ? -8.662 -1.226 7.306 1.00 98.81 111 LEU A N 1
ATOM 901 C CA . LEU A 1 111 ? -8.059 -0.983 6.006 1.00 98.81 111 LEU A CA 1
ATOM 902 C C . LEU A 1 111 ? -6.734 -1.745 5.930 1.00 98.81 111 LEU A C 1
ATOM 904 O O . LEU A 1 111 ? -5.798 -1.431 6.662 1.00 98.81 111 LEU A O 1
ATOM 908 N N . TYR A 1 112 ? -6.656 -2.724 5.033 1.00 98.50 112 TYR A N 1
ATOM 909 C CA . TYR A 1 112 ? -5.419 -3.418 4.699 1.00 98.50 112 TYR A CA 1
ATOM 910 C C . TYR A 1 112 ? -4.851 -2.842 3.398 1.00 98.50 112 TYR A C 1
ATOM 912 O O . TYR A 1 112 ? -5.298 -3.186 2.302 1.00 98.50 112 TYR A O 1
ATOM 920 N N . PHE A 1 113 ? -3.922 -1.896 3.541 1.00 98.50 113 PHE A N 1
ATOM 921 C CA . PHE A 1 113 ? -3.324 -1.147 2.438 1.00 98.50 113 PHE A CA 1
ATOM 922 C C . PHE A 1 113 ? -1.941 -1.710 2.091 1.00 98.50 113 PHE A C 1
ATOM 924 O O . PHE A 1 113 ? -0.976 -1.524 2.830 1.00 98.50 113 PHE A O 1
ATOM 931 N N . ASN A 1 114 ? -1.862 -2.389 0.951 1.00 97.19 114 ASN A N 1
ATOM 932 C CA . ASN A 1 114 ? -0.675 -3.068 0.449 1.00 97.19 114 ASN A CA 1
ATOM 933 C C . ASN A 1 114 ? -0.119 -2.289 -0.743 1.00 97.19 114 ASN A C 1
ATOM 935 O O . ASN A 1 114 ? -0.434 -2.591 -1.897 1.00 97.19 114 ASN A O 1
ATOM 939 N N . HIS A 1 115 ? 0.690 -1.275 -0.449 1.00 97.06 115 HIS A N 1
ATOM 940 C CA . HIS A 1 115 ? 1.333 -0.436 -1.457 1.00 97.06 115 HIS A CA 1
ATOM 941 C C . HIS A 1 115 ? 2.103 -1.285 -2.497 1.00 97.06 115 HIS A C 1
ATOM 943 O O . HIS A 1 115 ? 2.661 -2.335 -2.169 1.00 97.06 115 HIS A O 1
ATOM 949 N N . SER A 1 116 ? 2.117 -0.873 -3.769 1.00 95.44 116 SER A N 1
ATOM 950 C CA . SER A 1 116 ? 2.728 -1.661 -4.853 1.00 95.44 116 SER A CA 1
ATOM 951 C C . SER A 1 116 ? 4.266 -1.677 -4.813 1.00 95.44 116 SER A C 1
ATOM 953 O O . SER A 1 116 ? 4.900 -2.661 -5.218 1.00 95.44 116 SER A O 1
ATOM 955 N N . LEU A 1 117 ? 4.850 -0.586 -4.312 1.00 95.50 117 LEU A N 1
ATOM 956 C CA . LEU A 1 117 ? 6.261 -0.432 -3.940 1.00 95.50 117 LEU A CA 1
ATOM 957 C C . LEU A 1 117 ? 6.546 -1.086 -2.571 1.00 95.50 117 LEU A C 1
ATOM 959 O O . LEU A 1 117 ? 5.681 -1.100 -1.707 1.00 95.50 117 LEU A O 1
ATOM 963 N N . MET A 1 118 ? 7.736 -1.617 -2.285 1.00 94.06 118 MET A N 1
ATOM 964 C CA . MET A 1 118 ? 9.014 -1.501 -3.010 1.00 94.06 118 MET A CA 1
ATOM 965 C C . MET A 1 118 ? 9.400 -2.779 -3.774 1.00 94.06 118 MET A C 1
ATOM 967 O O . MET A 1 118 ? 10.580 -3.043 -3.984 1.00 94.06 118 MET A O 1
ATOM 971 N N . HIS A 1 119 ? 8.428 -3.600 -4.178 1.00 93.00 119 HIS A N 1
ATOM 972 C CA . HIS A 1 119 ? 8.718 -4.759 -5.026 1.00 93.00 119 HIS A CA 1
ATOM 973 C C . HIS A 1 119 ? 9.164 -4.307 -6.427 1.00 93.00 119 HIS A C 1
ATOM 975 O O . HIS A 1 119 ? 8.821 -3.209 -6.860 1.00 93.00 119 HIS A O 1
ATOM 981 N N . PHE A 1 120 ? 9.882 -5.147 -7.169 1.00 90.25 120 PHE A N 1
ATOM 982 C CA . PHE A 1 120 ? 10.240 -4.863 -8.559 1.00 90.25 120 PHE A CA 1
ATOM 983 C C . PHE A 1 120 ? 9.087 -5.182 -9.539 1.00 90.25 120 PHE A C 1
ATOM 985 O O . PHE A 1 120 ? 8.226 -6.009 -9.213 1.00 90.25 120 PHE A O 1
ATOM 992 N N . PRO A 1 121 ? 9.039 -4.535 -10.724 1.00 90.69 121 PRO A N 1
ATOM 993 C CA . PRO A 1 121 ? 9.943 -3.468 -11.180 1.00 90.69 121 PRO A CA 1
ATOM 994 C C . PRO A 1 121 ? 9.715 -2.156 -10.415 1.00 90.69 121 PRO A C 1
ATOM 996 O O . PRO A 1 121 ? 8.576 -1.814 -10.096 1.00 90.69 121 PRO A O 1
ATOM 999 N N . ILE A 1 122 ? 10.787 -1.434 -10.096 1.00 92.88 122 ILE A N 1
ATOM 1000 C CA . ILE A 1 122 ? 10.716 -0.146 -9.391 1.00 92.88 122 ILE A CA 1
ATOM 1001 C C . ILE A 1 122 ? 10.402 0.927 -10.425 1.00 92.88 122 ILE A C 1
ATOM 1003 O O . ILE A 1 122 ? 11.226 1.233 -11.281 1.00 92.88 122 ILE A O 1
ATOM 1007 N N . LEU A 1 123 ? 9.192 1.472 -10.364 1.00 94.38 123 LEU A N 1
ATOM 1008 C CA . LEU A 1 123 ? 8.690 2.426 -11.346 1.00 94.38 123 LEU A CA 1
ATOM 1009 C C . LEU A 1 123 ? 8.074 3.615 -10.601 1.00 94.38 123 LEU A C 1
ATOM 1011 O O . LEU A 1 123 ? 6.904 3.533 -10.223 1.00 94.38 123 LEU A O 1
ATOM 1015 N N . PRO A 1 124 ? 8.826 4.708 -10.372 1.00 96.88 124 PRO A N 1
ATOM 1016 C CA . PRO A 1 124 ? 8.278 5.873 -9.695 1.00 96.88 124 PRO A CA 1
ATOM 1017 C C . PRO A 1 124 ? 7.257 6.570 -10.593 1.00 96.88 124 PRO A C 1
ATOM 1019 O O . PRO A 1 124 ? 7.422 6.630 -11.819 1.00 96.88 124 PRO A O 1
ATOM 1022 N N . ARG A 1 125 ? 6.230 7.161 -9.979 1.00 97.56 125 ARG A N 1
ATOM 1023 C CA . ARG A 1 125 ? 5.328 8.094 -10.663 1.00 97.56 125 ARG A CA 1
ATOM 1024 C C . ARG A 1 125 ? 6.096 9.271 -11.248 1.00 97.56 125 ARG A C 1
ATOM 1026 O O . ARG A 1 125 ? 7.181 9.634 -10.786 1.00 97.56 125 ARG A O 1
ATOM 1033 N N . ALA A 1 126 ? 5.534 9.861 -12.300 1.00 97.62 126 ALA A N 1
ATOM 1034 C CA . ALA A 1 126 ? 6.212 10.879 -13.099 1.00 97.62 126 ALA A CA 1
ATOM 1035 C C . ALA A 1 126 ? 6.681 12.078 -12.255 1.00 97.62 126 ALA A C 1
ATOM 1037 O O . ALA A 1 126 ? 7.773 12.596 -12.474 1.00 97.62 126 ALA A O 1
ATOM 1038 N N . GLU A 1 127 ? 5.893 12.480 -11.259 1.00 97.62 127 GLU A N 1
ATOM 1039 C CA . GLU A 1 127 ? 6.200 13.563 -10.325 1.00 97.62 127 GLU A CA 1
ATOM 1040 C C . GLU A 1 127 ? 7.335 13.240 -9.333 1.00 97.62 127 GLU A C 1
ATOM 1042 O O . GLU A 1 127 ? 7.949 14.167 -8.796 1.00 97.62 127 GLU A O 1
ATOM 1047 N N . PHE A 1 128 ? 7.657 11.956 -9.126 1.00 98.25 128 PHE A N 1
ATOM 1048 C CA . PHE A 1 128 ? 8.755 11.495 -8.268 1.00 98.25 128 PHE A CA 1
ATOM 1049 C C . PHE A 1 128 ? 10.033 11.160 -9.041 1.00 98.25 128 PHE A C 1
ATOM 1051 O O . PHE A 1 128 ? 11.115 11.149 -8.455 1.00 98.25 128 PHE A O 1
ATOM 1058 N N . LYS A 1 129 ? 9.954 10.942 -10.356 1.00 97.62 129 LYS A N 1
ATOM 1059 C CA . LYS A 1 129 ? 11.119 10.574 -11.166 1.00 97.62 129 LYS A CA 1
ATOM 1060 C C . LYS A 1 129 ? 12.215 11.650 -11.123 1.00 97.62 129 LYS A C 1
ATOM 1062 O O . LYS A 1 129 ? 12.000 12.808 -11.476 1.00 97.62 129 LYS A O 1
ATOM 1067 N N . GLY A 1 130 ? 13.414 11.248 -10.711 1.00 97.62 130 GLY A N 1
ATOM 1068 C CA . GLY A 1 130 ? 14.597 12.090 -10.542 1.00 97.62 130 GLY A CA 1
ATOM 1069 C C . GLY A 1 130 ? 14.582 12.986 -9.298 1.00 97.62 130 GLY A C 1
ATOM 1070 O O . GLY A 1 130 ? 15.501 13.789 -9.132 1.00 97.62 130 GLY A O 1
ATOM 1071 N N . ARG A 1 131 ? 13.571 12.891 -8.423 1.00 98.00 131 ARG A N 1
ATOM 1072 C CA . ARG A 1 131 ? 13.409 13.788 -7.265 1.00 98.00 131 ARG A CA 1
ATOM 1073 C C . ARG A 1 131 ? 14.452 13.578 -6.177 1.00 98.00 131 ARG A C 1
ATOM 1075 O O . ARG A 1 131 ? 14.805 14.547 -5.506 1.00 98.00 131 ARG A O 1
ATOM 1082 N N . SER A 1 132 ? 14.916 12.347 -5.992 1.00 97.06 132 SER A N 1
ATOM 1083 C CA . SER A 1 132 ? 15.936 11.993 -5.000 1.00 97.06 132 SER A CA 1
ATOM 1084 C C . SER A 1 132 ? 17.356 12.313 -5.472 1.00 97.06 132 SER A C 1
ATOM 1086 O O . SER A 1 132 ? 18.252 12.505 -4.652 1.00 97.06 132 SER A O 1
ATOM 1088 N N . GLY A 1 133 ? 17.582 12.338 -6.791 1.00 96.94 133 GLY A N 1
ATOM 1089 C CA . GLY A 1 133 ? 18.922 12.369 -7.380 1.00 96.94 133 GLY A CA 1
ATOM 1090 C C . GLY A 1 133 ? 19.746 11.091 -7.151 1.00 96.94 133 GLY A C 1
ATOM 1091 O O . GLY A 1 133 ? 20.936 11.096 -7.450 1.00 96.94 133 GLY A O 1
ATOM 1092 N N . GLN A 1 134 ? 19.141 10.016 -6.630 1.00 95.25 134 GLN A N 1
ATOM 1093 C CA . GLN A 1 134 ? 19.805 8.756 -6.252 1.00 95.25 134 GLN A CA 1
ATOM 1094 C C . GLN A 1 134 ? 19.223 7.533 -6.988 1.00 95.25 134 GLN A C 1
ATOM 1096 O O . GLN A 1 134 ? 19.362 6.398 -6.540 1.00 95.25 134 GLN A O 1
ATOM 1101 N N . GLY A 1 135 ? 18.572 7.760 -8.132 1.00 94.31 135 GLY A N 1
ATOM 1102 C CA . GLY A 1 135 ? 17.973 6.711 -8.958 1.00 94.31 135 GLY A CA 1
ATOM 1103 C C . GLY A 1 135 ? 16.528 6.369 -8.588 1.00 94.31 135 GLY A C 1
ATOM 1104 O O . GLY A 1 135 ? 15.977 6.838 -7.592 1.00 94.31 135 GLY A O 1
ATOM 1105 N N . GLU A 1 136 ? 15.908 5.530 -9.419 1.00 95.50 136 GLU A N 1
ATOM 1106 C CA . GLU A 1 136 ? 14.465 5.258 -9.365 1.00 95.50 136 GLU A CA 1
ATOM 1107 C C . GLU A 1 136 ? 14.028 4.538 -8.081 1.00 95.50 136 GLU A C 1
ATOM 1109 O O . GLU A 1 136 ? 12.907 4.747 -7.620 1.00 95.50 136 GLU A O 1
ATOM 1114 N N . TRP A 1 137 ? 14.912 3.751 -7.455 1.00 95.50 137 TRP A N 1
ATOM 1115 C CA . TRP A 1 137 ? 14.637 3.133 -6.152 1.00 95.50 137 TRP A CA 1
ATOM 1116 C C . TRP A 1 137 ? 14.454 4.184 -5.061 1.00 95.50 137 TRP A C 1
ATOM 1118 O O . TRP A 1 137 ? 13.459 4.163 -4.341 1.00 95.50 137 TRP A O 1
ATOM 1128 N N . ALA A 1 138 ? 15.358 5.159 -4.977 1.00 95.50 138 ALA A N 1
ATOM 1129 C CA . ALA A 1 138 ? 15.240 6.236 -4.002 1.00 95.50 138 ALA A CA 1
ATOM 1130 C C . ALA A 1 138 ? 14.054 7.167 -4.310 1.00 95.50 138 ALA A C 1
ATOM 1132 O O . ALA A 1 138 ? 13.404 7.652 -3.387 1.00 95.50 138 ALA A O 1
ATOM 1133 N N . ASP A 1 139 ? 13.718 7.370 -5.587 1.00 97.56 139 ASP A N 1
ATOM 1134 C CA . ASP A 1 139 ? 12.502 8.091 -5.984 1.00 97.56 139 ASP A CA 1
ATOM 1135 C C . ASP A 1 139 ? 11.227 7.363 -5.531 1.00 97.56 139 ASP A C 1
ATOM 1137 O O . ASP A 1 139 ? 10.306 7.992 -5.013 1.00 97.56 139 ASP A O 1
ATOM 1141 N N . CYS A 1 140 ? 11.190 6.034 -5.664 1.00 97.50 140 CYS A N 1
ATOM 1142 C CA . CYS A 1 140 ? 10.101 5.200 -5.159 1.00 97.50 140 CYS A CA 1
ATOM 1143 C C . CYS A 1 140 ? 9.998 5.237 -3.632 1.00 97.50 140 CYS A C 1
ATOM 1145 O O . CYS A 1 140 ? 8.891 5.240 -3.100 1.00 97.50 140 CYS A O 1
ATOM 1147 N N . LEU A 1 141 ? 11.124 5.319 -2.918 1.00 96.50 141 LEU A N 1
ATOM 1148 C CA . LEU A 1 141 ? 11.104 5.476 -1.465 1.00 96.50 141 LEU A CA 1
ATOM 1149 C C . LEU A 1 141 ? 10.503 6.831 -1.047 1.00 96.50 141 LEU A C 1
ATOM 1151 O O . LEU A 1 141 ? 9.717 6.878 -0.104 1.00 96.50 141 LEU A O 1
ATOM 1155 N N . LEU A 1 142 ? 10.819 7.918 -1.766 1.00 97.94 142 LEU A N 1
ATOM 1156 C CA . LEU A 1 142 ? 10.179 9.225 -1.554 1.00 97.94 142 LEU A CA 1
ATOM 1157 C C . LEU A 1 142 ? 8.677 9.185 -1.856 1.00 97.94 142 LEU A C 1
ATOM 1159 O O . LEU A 1 142 ? 7.890 9.797 -1.136 1.00 97.94 142 LEU A O 1
ATOM 1163 N N . GLN A 1 143 ? 8.281 8.470 -2.911 1.00 98.38 143 GLN A N 1
ATOM 1164 C CA . GLN A 1 143 ? 6.874 8.266 -3.241 1.00 98.38 143 GLN A CA 1
ATOM 1165 C C . GLN A 1 143 ? 6.142 7.514 -2.127 1.00 98.38 143 GLN A C 1
ATOM 1167 O O . GLN A 1 143 ? 5.088 7.964 -1.689 1.00 98.38 143 GLN A O 1
ATOM 1172 N N . LEU A 1 144 ? 6.712 6.406 -1.647 1.00 97.88 144 LEU A N 1
ATOM 1173 C CA . LEU A 1 144 ? 6.143 5.601 -0.568 1.00 97.88 144 LEU A CA 1
ATOM 1174 C C . LEU A 1 144 ? 5.889 6.454 0.685 1.00 97.88 144 LEU A C 1
ATOM 1176 O O . LEU A 1 144 ? 4.798 6.409 1.248 1.00 97.88 144 LEU A O 1
ATOM 1180 N N . ASP A 1 145 ? 6.875 7.260 1.092 1.00 98.25 145 ASP A N 1
ATOM 1181 C CA . ASP A 1 145 ? 6.754 8.188 2.225 1.00 98.25 145 ASP A CA 1
ATOM 1182 C C . ASP A 1 145 ? 5.611 9.199 2.024 1.00 98.25 145 ASP A C 1
ATOM 1184 O O . ASP A 1 145 ? 4.752 9.354 2.896 1.00 98.25 145 ASP A O 1
ATOM 1188 N N . ALA A 1 146 ? 5.535 9.823 0.844 1.00 98.56 146 ALA A N 1
ATOM 1189 C CA . ALA A 1 146 ? 4.481 10.783 0.511 1.00 98.56 146 ALA A CA 1
ATOM 1190 C C . ALA A 1 146 ? 3.074 10.151 0.485 1.00 98.56 146 ALA A C 1
ATOM 1192 O O . ALA A 1 146 ? 2.100 10.764 0.936 1.00 98.56 146 ALA A O 1
ATOM 1193 N N . ASP A 1 147 ? 2.959 8.919 -0.007 1.00 98.56 147 ASP A N 1
ATOM 1194 C CA . ASP A 1 147 ? 1.690 8.197 -0.111 1.00 98.56 147 ASP A CA 1
ATOM 1195 C C . ASP A 1 147 ? 1.170 7.762 1.263 1.00 98.56 147 ASP A C 1
ATOM 1197 O O . ASP A 1 147 ? -0.009 7.961 1.575 1.00 98.56 147 ASP A O 1
ATOM 1201 N N . PHE A 1 148 ? 2.046 7.288 2.153 1.00 98.25 148 PHE A N 1
ATOM 1202 C CA . PHE A 1 148 ? 1.668 7.077 3.553 1.00 98.25 148 PHE A CA 1
ATOM 1203 C C . PHE A 1 148 ? 1.337 8.390 4.270 1.00 98.25 148 PHE A C 1
ATOM 1205 O O . PHE A 1 148 ? 0.394 8.421 5.063 1.00 98.25 148 PHE A O 1
ATOM 1212 N N . GLY A 1 149 ? 2.048 9.481 3.968 1.00 98.56 149 GLY A N 1
ATOM 1213 C CA . GLY A 1 149 ? 1.704 10.821 4.448 1.00 98.56 149 GLY A CA 1
ATOM 1214 C C . GLY A 1 149 ? 0.272 11.220 4.082 1.00 98.56 149 GLY A C 1
ATOM 1215 O O . GLY A 1 149 ? -0.479 11.671 4.945 1.00 98.56 149 GLY A O 1
ATOM 1216 N N . THR A 1 150 ? -0.148 10.939 2.845 1.00 98.62 150 THR A N 1
ATOM 1217 C CA . THR A 1 150 ? -1.518 11.197 2.369 1.00 98.62 150 THR A CA 1
ATOM 1218 C C . THR A 1 150 ? -2.566 10.433 3.187 1.00 98.62 150 THR A C 1
ATOM 1220 O O . THR A 1 150 ? -3.572 11.016 3.587 1.00 98.62 150 THR A O 1
ATOM 1223 N N . LEU A 1 151 ? -2.325 9.156 3.514 1.00 98.44 151 LEU A N 1
ATOM 1224 C CA . LEU A 1 151 ? -3.232 8.387 4.380 1.00 98.44 151 LEU A CA 1
ATOM 1225 C C . LEU A 1 151 ? -3.351 9.001 5.781 1.00 98.44 151 LEU A C 1
ATOM 1227 O O . LEU A 1 151 ? -4.443 9.038 6.347 1.00 98.44 151 LEU A O 1
ATOM 1231 N N . LEU A 1 152 ? -2.246 9.487 6.354 1.00 98.69 152 LEU A N 1
ATOM 1232 C CA . LEU A 1 152 ? -2.264 10.143 7.665 1.00 98.69 152 LEU A CA 1
ATOM 1233 C C . LEU A 1 152 ? -3.016 11.481 7.625 1.00 98.69 152 LEU A C 1
ATOM 1235 O O . LEU A 1 152 ? -3.779 11.778 8.549 1.00 98.69 152 LEU A O 1
ATOM 1239 N N . ASP A 1 153 ? -2.846 12.257 6.555 1.00 98.81 153 ASP A N 1
ATOM 1240 C CA . ASP A 1 153 ? -3.589 13.498 6.335 1.00 98.81 153 ASP A CA 1
ATOM 1241 C C . ASP A 1 153 ? -5.093 13.234 6.182 1.00 98.81 153 ASP A C 1
ATOM 1243 O O . ASP A 1 153 ? -5.902 13.964 6.759 1.00 98.81 153 ASP A O 1
ATOM 1247 N N . ASP A 1 154 ? -5.483 12.149 5.509 1.00 98.75 154 ASP A N 1
ATOM 1248 C CA . ASP A 1 154 ? -6.885 11.738 5.392 1.00 98.75 154 ASP A CA 1
ATOM 1249 C C . ASP A 1 154 ? -7.511 11.407 6.757 1.00 98.75 154 ASP A C 1
ATOM 1251 O O . ASP A 1 154 ? -8.643 11.812 7.032 1.00 98.75 154 ASP A O 1
ATOM 1255 N N . LEU A 1 155 ? -6.782 10.724 7.650 1.00 98.69 155 LEU A N 1
ATOM 1256 C CA . LEU A 1 155 ? -7.255 10.453 9.018 1.00 98.69 155 LEU A CA 1
ATOM 1257 C C . LEU A 1 155 ? -7.489 11.744 9.811 1.00 98.69 155 LEU A C 1
ATOM 1259 O O . LEU A 1 155 ? -8.437 11.837 10.601 1.00 98.69 155 LEU A O 1
ATOM 1263 N N . LYS A 1 156 ? -6.625 12.742 9.608 1.00 98.50 156 LYS A N 1
ATOM 1264 C CA . LYS A 1 156 ? -6.739 14.058 10.238 1.00 98.50 156 LYS A CA 1
ATOM 1265 C C . LYS A 1 156 ? -7.901 14.863 9.660 1.00 98.50 156 LYS A C 1
ATOM 1267 O O . LYS A 1 156 ? -8.666 15.440 10.430 1.00 98.50 156 LYS A O 1
ATOM 1272 N N . GLU A 1 157 ? -8.065 14.876 8.337 1.00 98.62 157 GLU A N 1
ATOM 1273 C CA . GLU A 1 157 ? -9.183 15.537 7.647 1.00 98.62 157 GLU A CA 1
ATOM 1274 C C . GLU A 1 157 ? -10.534 14.976 8.107 1.00 98.62 157 GLU A C 1
ATOM 1276 O O . GLU A 1 157 ? -11.465 15.733 8.376 1.00 98.62 157 GLU A O 1
ATOM 1281 N N . LEU A 1 158 ? -10.624 13.652 8.256 1.00 98.56 158 LEU A N 1
ATOM 1282 C CA . LEU A 1 158 ? -11.825 12.963 8.731 1.00 98.56 158 LEU A CA 1
ATOM 1283 C C . LEU A 1 158 ? -12.039 13.080 10.253 1.00 98.56 158 LEU A C 1
ATOM 1285 O O . LEU A 1 158 ? -13.077 12.652 10.752 1.00 98.56 158 LEU A O 1
ATOM 1289 N N . GLY A 1 159 ? -11.086 13.651 10.999 1.00 98.31 159 GLY A N 1
ATOM 1290 C CA . GLY A 1 159 ? -11.192 13.850 12.448 1.00 98.31 159 GLY A CA 1
ATOM 1291 C C . GLY A 1 159 ? -11.108 12.565 13.280 1.00 98.31 159 GLY A C 1
ATOM 1292 O O . GLY A 1 159 ? -11.515 12.565 14.440 1.00 98.31 159 GLY A O 1
ATOM 1293 N N . ILE A 1 160 ? -10.583 11.478 12.709 1.00 98.25 160 ILE A N 1
ATOM 1294 C CA . ILE A 1 160 ? -10.528 10.136 13.323 1.00 98.25 160 ILE A CA 1
ATOM 1295 C C . ILE A 1 160 ? -9.117 9.709 13.733 1.00 98.25 160 ILE A C 1
ATOM 1297 O O . ILE A 1 160 ? -8.914 8.607 14.240 1.00 98.25 160 ILE A O 1
ATOM 1301 N N . GLU A 1 161 ? -8.129 10.580 13.544 1.00 97.69 161 GLU A N 1
ATOM 1302 C CA . GLU A 1 161 ? -6.731 10.327 13.888 1.00 97.69 161 GLU A CA 1
ATOM 1303 C C . GLU A 1 161 ? -6.538 9.821 15.332 1.00 97.69 161 GLU A C 1
ATOM 1305 O O . GLU A 1 161 ? -5.760 8.898 15.565 1.00 97.69 161 GLU A O 1
ATOM 1310 N N . GLY A 1 162 ? -7.257 10.399 16.300 1.00 97.19 162 GLY A N 1
ATOM 1311 C CA . GLY A 1 162 ? -7.165 10.019 17.715 1.00 97.19 162 GLY A CA 1
ATOM 1312 C C . GLY A 1 162 ? -7.829 8.684 18.067 1.00 97.19 162 GLY A C 1
ATOM 1313 O O . GLY A 1 162 ? -7.656 8.211 19.188 1.00 97.19 162 GLY A O 1
ATOM 1314 N N . ASP A 1 163 ? -8.569 8.082 17.133 1.00 97.50 163 ASP A N 1
ATOM 1315 C CA . ASP A 1 163 ? -9.254 6.793 17.295 1.00 97.50 163 ASP A CA 1
ATOM 1316 C C . ASP A 1 163 ? -8.812 5.751 16.252 1.00 97.50 163 ASP A C 1
ATOM 1318 O O . ASP A 1 163 ? -9.452 4.722 16.063 1.00 97.50 163 ASP A O 1
ATOM 1322 N N . THR A 1 164 ? -7.694 6.002 15.564 1.00 98.50 164 THR A N 1
ATOM 1323 C CA . THR A 1 164 ? -7.159 5.091 14.548 1.00 98.50 164 THR A CA 1
ATOM 1324 C C . THR A 1 164 ? -5.786 4.575 14.962 1.00 98.50 164 THR A C 1
ATOM 1326 O O . THR A 1 164 ? -4.867 5.351 15.232 1.00 98.50 164 THR A O 1
ATOM 1329 N N . ILE A 1 165 ? -5.634 3.250 14.968 1.00 98.38 165 ILE A N 1
ATOM 1330 C CA . ILE A 1 165 ? -4.333 2.589 15.091 1.00 98.38 165 ILE A CA 1
ATOM 1331 C C . ILE A 1 165 ? -3.761 2.423 13.686 1.00 98.38 165 ILE A C 1
ATOM 1333 O O . ILE A 1 165 ? -4.376 1.776 12.841 1.00 98.38 165 ILE A O 1
ATOM 1337 N N . VAL A 1 166 ? -2.573 2.971 13.449 1.00 98.38 166 VAL A N 1
ATOM 1338 C CA . VAL A 1 166 ? -1.825 2.776 12.205 1.00 98.38 166 VAL A CA 1
ATOM 1339 C C . VAL A 1 166 ? -0.624 1.891 12.493 1.00 98.38 166 VAL A C 1
ATOM 1341 O O . VAL A 1 166 ? 0.166 2.181 13.393 1.00 98.38 166 VAL A O 1
ATOM 1344 N N . VAL A 1 167 ? -0.492 0.818 11.719 1.00 97.06 167 VAL A N 1
ATOM 1345 C CA . VAL A 1 167 ? 0.669 -0.072 11.734 1.00 97.06 167 VAL A CA 1
ATOM 1346 C C . VAL A 1 167 ? 1.257 -0.086 10.330 1.00 97.06 167 VAL A C 1
ATOM 1348 O O . VAL A 1 167 ? 0.558 -0.422 9.378 1.00 97.06 167 VAL A O 1
ATOM 1351 N N . LEU A 1 168 ? 2.528 0.285 10.209 1.00 96.38 168 LEU A N 1
ATOM 1352 C CA . LEU A 1 168 ? 3.310 0.144 8.984 1.00 96.38 168 LEU A CA 1
ATOM 1353 C C . LEU A 1 168 ? 4.352 -0.934 9.214 1.00 96.38 168 LEU A C 1
ATOM 1355 O O . LEU A 1 168 ? 5.055 -0.899 10.224 1.00 96.38 168 LEU A O 1
ATOM 1359 N N . SER A 1 169 ? 4.479 -1.861 8.272 1.00 94.81 169 SER A N 1
ATOM 1360 C CA . SER A 1 169 ? 5.549 -2.848 8.294 1.00 94.81 169 SER A CA 1
ATOM 1361 C C . SER A 1 169 ? 5.813 -3.425 6.905 1.00 94.81 169 SER A C 1
ATOM 1363 O O . SER A 1 169 ? 4.946 -3.352 6.036 1.00 94.81 169 SER A O 1
ATOM 1365 N N . GLY A 1 170 ? 7.018 -3.962 6.698 1.00 92.94 170 GLY A N 1
ATOM 1366 C CA . GLY A 1 170 ? 7.379 -4.706 5.488 1.00 92.94 170 GLY A CA 1
ATOM 1367 C C . GLY A 1 170 ? 7.063 -6.199 5.610 1.00 92.94 170 GLY A C 1
ATOM 1368 O O . GLY A 1 170 ? 7.092 -6.749 6.712 1.00 92.94 170 GLY A O 1
ATOM 1369 N N . ASP A 1 171 ? 6.805 -6.853 4.478 1.00 93.31 171 ASP A N 1
ATOM 1370 C CA . ASP A 1 171 ? 6.551 -8.296 4.371 1.00 93.31 171 ASP A CA 1
ATOM 1371 C C . ASP A 1 171 ? 7.838 -9.136 4.422 1.00 93.31 171 ASP A C 1
ATOM 1373 O O . ASP A 1 171 ? 7.849 -10.212 5.020 1.00 93.31 171 ASP A O 1
ATOM 1377 N N . ASN A 1 172 ? 8.930 -8.631 3.846 1.00 93.94 172 ASN A N 1
ATOM 1378 C CA . ASN A 1 172 ? 10.268 -9.216 3.913 1.00 93.94 172 ASN A CA 1
ATOM 1379 C C . ASN A 1 172 ? 11.373 -8.159 3.733 1.00 93.94 172 ASN A C 1
ATOM 1381 O O . ASN A 1 172 ? 11.119 -6.974 3.519 1.00 93.94 172 ASN A O 1
ATOM 1385 N N . GLY A 1 173 ? 12.624 -8.607 3.840 1.00 94.69 173 GLY A N 1
ATOM 1386 C CA . GLY A 1 173 ? 13.822 -7.831 3.536 1.00 94.69 173 GLY A CA 1
ATOM 1387 C C . GLY A 1 173 ? 13.961 -7.436 2.063 1.00 94.69 173 GLY A C 1
ATOM 1388 O O . GLY A 1 173 ? 13.125 -7.807 1.235 1.00 94.69 173 GLY A O 1
ATOM 1389 N N . PRO A 1 174 ? 15.018 -6.685 1.714 1.00 94.38 174 PRO A N 1
ATOM 1390 C CA . PRO A 1 174 ? 15.179 -6.122 0.382 1.00 94.38 174 PRO A CA 1
ATOM 1391 C C . PRO A 1 174 ? 15.476 -7.194 -0.668 1.00 94.38 174 PRO A C 1
ATOM 1393 O O . PRO A 1 174 ? 16.144 -8.190 -0.390 1.00 94.38 174 PRO A O 1
ATOM 1396 N N . GLU A 1 175 ? 15.039 -6.933 -1.896 1.00 91.56 175 GLU A N 1
ATOM 1397 C CA . GLU A 1 175 ? 15.512 -7.633 -3.092 1.00 91.56 175 GLU A CA 1
ATOM 1398 C C . GLU A 1 175 ? 17.033 -7.440 -3.264 1.00 91.56 175 GLU A C 1
ATOM 1400 O O . GLU A 1 175 ? 17.560 -6.386 -2.904 1.00 91.56 175 GLU A O 1
ATOM 1405 N N . GLU A 1 176 ? 17.729 -8.438 -3.818 1.00 88.38 176 GLU A N 1
ATOM 1406 C CA . GLU A 1 176 ? 19.176 -8.413 -4.106 1.00 88.38 176 GLU A CA 1
ATOM 1407 C C . GLU A 1 176 ? 19.474 -8.124 -5.587 1.00 88.38 176 GLU A C 1
ATOM 1409 O O . GLU A 1 176 ? 20.603 -7.802 -5.956 1.00 88.38 176 GLU A O 1
ATOM 1414 N N . MET A 1 177 ? 18.464 -8.236 -6.450 1.00 88.81 177 MET A N 1
ATOM 1415 C CA . MET A 1 177 ? 18.585 -8.014 -7.886 1.00 88.81 177 MET A CA 1
ATOM 1416 C C . MET A 1 177 ? 18.750 -6.528 -8.241 1.00 88.81 177 MET A C 1
ATOM 1418 O O . MET A 1 177 ? 17.844 -5.717 -8.056 1.00 88.81 177 MET A O 1
ATOM 1422 N N . GLU A 1 178 ? 19.886 -6.175 -8.844 1.00 88.25 178 GLU A N 1
ATOM 1423 C CA . GLU A 1 178 ? 20.078 -4.877 -9.504 1.00 88.25 178 GLU A CA 1
ATOM 1424 C C . GLU A 1 178 ? 19.186 -4.760 -10.759 1.00 88.25 178 GLU A C 1
ATOM 1426 O O . GLU A 1 178 ? 19.051 -5.742 -11.496 1.00 88.25 178 GLU A O 1
ATOM 1431 N N . PRO A 1 179 ? 18.599 -3.585 -11.062 1.00 89.38 179 PRO A N 1
ATOM 1432 C CA . PRO A 1 179 ? 18.759 -2.290 -10.385 1.00 89.38 179 PRO A CA 1
ATOM 1433 C C . PRO A 1 179 ? 17.727 -2.033 -9.265 1.00 89.38 179 PRO A C 1
ATOM 1435 O O . PRO A 1 179 ? 17.533 -0.897 -8.839 1.00 89.38 179 PRO A O 1
ATOM 1438 N N . TRP A 1 180 ? 17.003 -3.062 -8.821 1.00 90.19 180 TRP A N 1
ATOM 1439 C CA . TRP A 1 180 ? 15.862 -2.955 -7.900 1.00 90.19 180 TRP A CA 1
ATOM 1440 C C . TRP A 1 180 ? 16.231 -3.144 -6.429 1.00 90.19 180 TRP A C 1
ATOM 1442 O O . TRP A 1 180 ? 15.361 -3.131 -5.554 1.00 90.19 180 TRP A O 1
ATOM 1452 N N . ARG A 1 181 ? 17.520 -3.340 -6.170 1.00 90.94 181 ARG A N 1
ATOM 1453 C CA . ARG A 1 181 ? 18.071 -3.720 -4.884 1.00 90.94 181 ARG A CA 1
ATOM 1454 C C . ARG A 1 181 ? 17.824 -2.650 -3.818 1.00 90.94 181 ARG A C 1
ATOM 1456 O O . ARG A 1 181 ? 18.164 -1.483 -3.997 1.00 90.94 181 ARG A O 1
ATOM 1463 N N . GLY A 1 182 ? 17.262 -3.075 -2.685 1.00 92.00 182 GLY A N 1
ATOM 1464 C CA . GLY A 1 182 ? 17.160 -2.256 -1.472 1.00 92.00 182 GLY A CA 1
ATOM 1465 C C . GLY A 1 182 ? 18.356 -2.451 -0.535 1.00 92.00 182 GLY A C 1
ATOM 1466 O O . GLY A 1 182 ? 19.312 -3.143 -0.867 1.00 92.00 182 GLY A O 1
ATOM 1467 N N . HIS A 1 183 ? 18.304 -1.879 0.673 1.00 91.88 183 HIS A N 1
ATOM 1468 C CA . HIS A 1 183 ? 19.393 -2.010 1.650 1.00 91.88 183 HIS A CA 1
ATOM 1469 C C . HIS A 1 183 ? 18.897 -2.591 2.983 1.00 91.88 183 HIS A C 1
ATOM 1471 O O . HIS A 1 183 ? 18.020 -1.993 3.608 1.00 91.88 183 HIS A O 1
ATOM 1477 N N . PRO A 1 184 ? 19.495 -3.683 3.498 1.00 94.19 184 PRO A N 1
ATOM 1478 C CA . PRO A 1 184 ? 19.096 -4.293 4.773 1.00 94.19 184 PRO A CA 1
ATOM 1479 C C . PRO A 1 184 ? 19.687 -3.557 5.992 1.00 94.19 184 PRO A C 1
ATOM 1481 O O . PRO A 1 184 ? 19.818 -4.110 7.079 1.00 94.19 184 PRO A O 1
ATOM 1484 N N . GLY A 1 185 ? 20.117 -2.302 5.829 1.00 93.38 185 GLY A N 1
ATOM 1485 C CA . GLY A 1 185 ? 20.979 -1.627 6.801 1.00 93.38 185 GLY A CA 1
ATOM 1486 C C . GLY A 1 185 ? 22.246 -2.436 7.116 1.00 93.38 185 GLY A C 1
ATOM 1487 O O . GLY A 1 185 ? 22.958 -2.865 6.218 1.00 93.38 185 GLY A O 1
ATOM 1488 N N . PHE A 1 186 ? 22.528 -2.630 8.401 1.00 94.56 186 PHE A N 1
ATOM 1489 C CA . PHE A 1 186 ? 23.704 -3.363 8.883 1.00 94.56 186 PHE A CA 1
ATOM 1490 C C . PHE A 1 186 ? 23.498 -4.883 8.978 1.00 94.56 186 PHE A C 1
ATOM 1492 O O . PHE A 1 186 ? 24.394 -5.580 9.449 1.00 94.56 186 PHE A O 1
ATOM 1499 N N . PHE A 1 187 ? 22.316 -5.388 8.616 1.00 96.25 187 PHE A N 1
ATOM 1500 C CA . PHE A 1 187 ? 21.999 -6.808 8.707 1.00 96.25 187 PHE A CA 1
ATOM 1501 C C . PHE A 1 187 ? 22.441 -7.559 7.452 1.00 96.25 187 PHE A C 1
ATOM 1503 O O . PHE A 1 187 ? 22.363 -7.035 6.343 1.00 96.25 187 PHE A O 1
ATOM 1510 N N . ASP A 1 188 ? 22.860 -8.809 7.637 1.00 95.25 188 ASP A N 1
ATOM 1511 C CA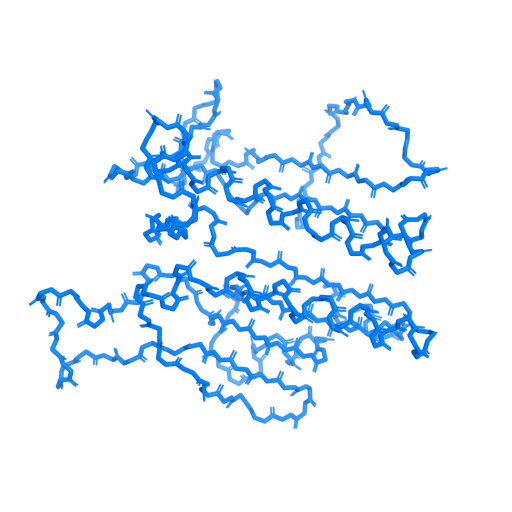 . ASP A 1 188 ? 23.260 -9.681 6.536 1.00 95.25 188 ASP A CA 1
ATOM 1512 C C . ASP A 1 188 ? 22.049 -10.298 5.828 1.00 95.25 188 ASP A C 1
ATOM 1514 O O . ASP A 1 188 ? 21.055 -10.655 6.464 1.00 95.25 188 ASP A O 1
ATOM 1518 N N . GLY A 1 189 ? 22.184 -10.501 4.518 1.00 94.38 189 GLY A N 1
ATOM 1519 C CA . GLY A 1 189 ? 21.222 -11.207 3.675 1.00 94.38 189 GLY A CA 1
ATOM 1520 C C . GLY A 1 189 ? 20.128 -10.329 3.069 1.00 94.38 189 GLY A C 1
ATOM 1521 O O . GLY A 1 189 ? 19.991 -9.142 3.359 1.00 94.38 189 GLY A O 1
ATOM 1522 N N . SER A 1 190 ? 19.361 -10.953 2.187 1.00 93.00 190 SER A N 1
ATOM 1523 C CA . SER A 1 190 ? 18.325 -10.348 1.349 1.00 93.00 190 SER A CA 1
ATOM 1524 C C . SER A 1 190 ? 17.116 -11.279 1.262 1.00 93.00 190 SER A C 1
ATOM 1526 O O . SER A 1 190 ? 17.132 -12.377 1.834 1.00 93.00 190 SER A O 1
ATOM 1528 N N . TYR A 1 191 ? 16.076 -10.857 0.542 1.00 88.50 191 TYR A N 1
ATOM 1529 C CA . TYR A 1 191 ? 14.940 -11.701 0.184 1.00 88.50 191 TYR A CA 1
ATOM 1530 C C . TYR A 1 191 ? 15.402 -13.104 -0.269 1.00 88.50 191 TYR A C 1
ATOM 1532 O O . TYR A 1 191 ? 16.414 -13.253 -0.951 1.00 88.50 191 TYR A O 1
ATOM 1540 N N . PHE A 1 192 ? 14.673 -14.141 0.163 1.00 90.31 192 PHE A N 1
ATOM 1541 C CA . PHE A 1 192 ? 14.994 -15.576 0.042 1.00 90.31 192 PHE A CA 1
ATOM 1542 C C . PHE A 1 192 ? 16.115 -16.133 0.933 1.00 90.31 192 PHE A C 1
ATOM 1544 O O . PHE A 1 192 ? 16.441 -17.318 0.821 1.00 90.31 192 PHE A O 1
ATOM 1551 N N . THR A 1 193 ? 16.668 -15.359 1.867 1.00 93.75 193 THR A N 1
ATOM 1552 C CA . THR A 1 193 ? 17.641 -15.881 2.844 1.00 93.75 193 THR A CA 1
ATOM 1553 C C . THR A 1 193 ? 17.022 -16.075 4.232 1.00 93.75 193 THR A C 1
ATOM 1555 O O . THR A 1 193 ? 16.017 -15.470 4.583 1.00 93.75 193 THR A O 1
ATOM 1558 N N . GLY A 1 194 ? 17.627 -16.932 5.059 1.00 94.88 194 GLY A N 1
ATOM 1559 C CA . GLY A 1 194 ? 17.246 -17.100 6.471 1.00 94.88 194 GLY A CA 1
ATOM 1560 C C . GLY A 1 194 ? 17.953 -16.127 7.421 1.00 94.88 194 GLY A C 1
ATOM 1561 O O . GLY A 1 194 ? 18.102 -16.440 8.598 1.00 94.88 194 GLY A O 1
ATOM 1562 N N . MET A 1 195 ? 18.486 -15.018 6.903 1.00 96.31 195 MET A N 1
ATOM 1563 C CA . MET A 1 195 ? 19.318 -14.077 7.655 1.00 96.31 195 MET A CA 1
ATOM 1564 C C . MET A 1 195 ? 18.510 -12.864 8.131 1.00 96.31 195 MET A C 1
ATOM 1566 O O . MET A 1 195 ? 17.417 -12.590 7.632 1.00 96.31 195 MET A O 1
ATOM 1570 N N . GLU A 1 196 ? 19.067 -12.108 9.080 1.00 96.44 196 GLU A N 1
ATOM 1571 C CA . GLU A 1 196 ? 18.405 -10.947 9.689 1.00 96.44 196 GLU A CA 1
ATOM 1572 C C . GLU A 1 196 ? 17.940 -9.914 8.658 1.00 96.44 196 GLU A C 1
ATOM 1574 O O . GLU A 1 196 ? 16.837 -9.392 8.785 1.00 96.44 196 GLU A O 1
ATOM 1579 N N . GLY A 1 197 ? 18.724 -9.663 7.608 1.00 95.62 197 GLY A N 1
ATOM 1580 C CA . GLY A 1 197 ? 18.383 -8.718 6.547 1.00 95.62 197 GLY A CA 1
ATOM 1581 C C . GLY A 1 197 ? 17.160 -9.133 5.733 1.00 95.62 197 GLY A C 1
ATOM 1582 O O . GLY A 1 197 ? 16.501 -8.264 5.177 1.00 95.62 197 GLY A O 1
ATOM 1583 N N . SER A 1 198 ? 16.809 -10.426 5.712 1.00 94.75 198 SER A N 1
ATOM 1584 C CA . SER A 1 198 ? 15.591 -10.939 5.069 1.00 94.75 198 SER A CA 1
ATOM 1585 C C . SER A 1 198 ? 14.365 -10.920 5.973 1.00 94.75 198 SER A C 1
ATOM 1587 O O . SER A 1 198 ? 13.247 -10.801 5.476 1.00 94.75 198 SER A O 1
ATOM 1589 N N . LEU A 1 199 ? 14.553 -11.150 7.273 1.00 93.81 199 LEU A N 1
ATOM 1590 C CA . LEU A 1 199 ? 13.458 -11.420 8.212 1.00 93.81 199 LEU A CA 1
ATOM 1591 C C . LEU A 1 199 ? 13.075 -10.188 9.035 1.00 93.81 199 LEU A C 1
ATOM 1593 O O . LEU A 1 199 ? 11.932 -10.065 9.470 1.00 93.81 199 LEU A O 1
ATOM 1597 N N . ARG A 1 200 ? 14.021 -9.274 9.266 1.00 94.06 200 ARG A N 1
ATOM 1598 C CA . ARG A 1 200 ? 13.812 -8.070 10.066 1.00 94.06 200 ARG A CA 1
ATOM 1599 C C . ARG A 1 200 ? 13.401 -6.912 9.165 1.00 94.06 200 ARG A C 1
ATOM 1601 O O . ARG A 1 200 ? 14.206 -6.399 8.392 1.00 94.06 200 ARG A O 1
ATOM 1608 N N . THR A 1 201 ? 12.160 -6.463 9.314 1.00 93.94 201 THR A N 1
ATOM 1609 C CA . THR A 1 201 ? 11.596 -5.352 8.540 1.00 93.94 201 THR A CA 1
ATOM 1610 C C . THR A 1 201 ? 11.340 -4.125 9.422 1.00 93.94 201 THR A C 1
ATOM 1612 O O . THR A 1 201 ? 11.255 -4.245 10.651 1.00 93.94 201 THR A O 1
ATOM 1615 N N . PRO A 1 202 ? 11.227 -2.916 8.838 1.00 93.31 202 PRO A N 1
ATOM 1616 C CA . PRO A 1 202 ? 10.723 -1.759 9.565 1.00 93.31 202 PRO A CA 1
ATOM 1617 C C . PRO A 1 202 ? 9.339 -2.057 10.151 1.00 93.31 202 PRO A C 1
ATOM 1619 O O . PRO A 1 202 ? 8.513 -2.707 9.509 1.00 93.31 202 PRO A O 1
ATOM 1622 N N . CYS A 1 203 ? 9.074 -1.564 11.358 1.00 95.25 203 CYS A N 1
ATOM 1623 C CA . CYS A 1 203 ? 7.759 -1.622 11.984 1.00 95.25 203 CYS A CA 1
ATOM 1624 C C . CYS A 1 203 ? 7.511 -0.319 12.743 1.00 95.25 203 CYS A C 1
ATOM 1626 O O . CYS A 1 203 ? 8.301 0.062 13.609 1.00 95.25 203 CYS A O 1
ATOM 1628 N N . LEU A 1 204 ? 6.427 0.374 12.402 1.00 96.25 204 LEU A N 1
ATOM 1629 C CA . LEU A 1 204 ? 5.992 1.602 13.057 1.00 96.25 204 LEU A CA 1
ATOM 1630 C C . LEU A 1 204 ? 4.556 1.414 13.534 1.00 96.25 204 LEU A C 1
ATOM 1632 O O . LEU A 1 204 ? 3.685 1.030 12.756 1.00 96.25 204 LEU A O 1
ATOM 1636 N N . VAL A 1 205 ? 4.302 1.727 14.803 1.00 96.44 205 VAL A N 1
ATOM 1637 C CA . VAL A 1 205 ? 2.956 1.729 15.384 1.00 96.44 205 VAL A CA 1
ATOM 1638 C C . VAL A 1 205 ? 2.631 3.134 15.856 1.00 96.44 205 VAL A C 1
ATOM 1640 O O . VAL A 1 205 ? 3.399 3.752 16.594 1.00 96.44 205 VAL A O 1
ATOM 1643 N N . ARG A 1 206 ? 1.470 3.637 15.449 1.00 97.31 206 ARG A N 1
ATOM 1644 C CA . ARG A 1 206 ? 0.995 4.975 15.781 1.00 97.31 206 ARG A CA 1
ATOM 1645 C C . ARG A 1 206 ? -0.442 4.909 16.281 1.00 97.31 206 ARG A C 1
ATOM 1647 O O . ARG A 1 206 ? -1.324 4.444 15.571 1.00 97.31 206 ARG A O 1
ATOM 1654 N N . TYR A 1 207 ? -0.671 5.426 17.487 1.00 97.81 207 TYR A N 1
ATOM 1655 C CA . TYR A 1 207 ? -2.011 5.641 18.035 1.00 97.81 207 TYR A CA 1
ATOM 1656 C C . TYR A 1 207 ? -1.999 6.875 18.957 1.00 97.81 207 TYR A C 1
ATOM 1658 O O . TYR A 1 207 ? -1.654 6.758 20.140 1.00 97.81 207 TYR A O 1
ATOM 1666 N N . PRO A 1 208 ? -2.282 8.080 18.424 1.00 97.06 208 PRO A N 1
ATOM 1667 C CA . PRO A 1 208 ? -2.154 9.332 19.168 1.00 97.06 208 PRO A CA 1
ATOM 1668 C C . PRO A 1 208 ? -2.938 9.326 20.485 1.00 97.06 208 PRO A C 1
ATOM 1670 O O . PRO A 1 208 ? -4.090 8.911 20.543 1.00 97.06 208 PRO A O 1
ATOM 1673 N N . GLY A 1 209 ? -2.294 9.763 21.570 1.00 95.12 209 GLY A N 1
ATOM 1674 C CA . GLY A 1 209 ? -2.883 9.770 22.916 1.00 95.12 209 GLY A CA 1
ATOM 1675 C C . GLY A 1 209 ? -2.902 8.411 23.633 1.00 95.12 209 GLY A C 1
ATOM 1676 O O . GLY A 1 209 ? -3.221 8.366 24.820 1.00 95.12 209 GLY A O 1
ATOM 1677 N N . ARG A 1 210 ? -2.534 7.313 22.956 1.00 96.44 210 ARG A N 1
ATOM 1678 C CA . ARG A 1 210 ? -2.450 5.960 23.539 1.00 96.44 210 ARG A CA 1
ATOM 1679 C C . ARG A 1 210 ? -1.037 5.388 23.500 1.00 96.44 210 ARG A C 1
ATOM 1681 O O . ARG A 1 210 ? -0.586 4.823 24.491 1.00 96.44 210 ARG A O 1
ATOM 1688 N N . VAL A 1 211 ? -0.334 5.569 22.385 1.00 95.88 211 VAL A N 1
ATOM 1689 C CA . VAL A 1 211 ? 1.082 5.218 22.219 1.00 95.88 211 VAL A CA 1
ATOM 1690 C C . VAL A 1 211 ? 1.912 6.506 22.318 1.00 95.88 211 VAL A C 1
ATOM 1692 O O . VAL A 1 211 ? 1.680 7.423 21.525 1.00 95.88 211 VAL A O 1
ATOM 1695 N N . PRO A 1 212 ? 2.853 6.624 23.278 1.00 96.12 212 PRO A N 1
ATOM 1696 C CA . PRO A 1 212 ? 3.700 7.809 23.388 1.00 96.12 212 PRO A CA 1
ATOM 1697 C C . PRO A 1 212 ? 4.592 7.993 22.143 1.00 96.12 212 PRO A C 1
ATOM 1699 O O . PRO A 1 212 ? 5.145 7.012 21.642 1.00 96.12 212 PRO A O 1
ATOM 1702 N N . PRO A 1 213 ? 4.758 9.227 21.630 1.00 96.19 213 PRO A N 1
ATOM 1703 C CA . PRO A 1 213 ? 5.568 9.484 20.442 1.00 96.19 213 PRO A CA 1
ATOM 1704 C C . PRO A 1 213 ? 7.068 9.328 20.725 1.00 96.19 213 PRO A C 1
ATOM 1706 O O . PRO A 1 213 ? 7.532 9.595 21.832 1.00 96.19 213 PRO A O 1
ATOM 1709 N N . GLY A 1 214 ? 7.837 8.950 19.699 1.00 95.25 214 GLY A N 1
ATOM 1710 C CA . GLY A 1 214 ? 9.304 8.893 19.765 1.00 95.25 214 GLY A CA 1
ATOM 1711 C C . GLY A 1 214 ? 9.869 7.763 20.631 1.00 95.25 214 GLY A C 1
ATOM 1712 O O . GLY A 1 214 ? 11.052 7.786 20.961 1.00 95.25 214 GLY A O 1
ATOM 1713 N N . ILE A 1 215 ? 9.042 6.786 21.010 1.00 95.88 215 ILE A N 1
ATOM 1714 C CA . ILE A 1 215 ? 9.493 5.603 21.741 1.00 95.88 215 ILE A CA 1
ATOM 1715 C C . ILE A 1 215 ? 10.066 4.575 20.770 1.00 95.88 215 ILE A C 1
ATOM 1717 O O . ILE A 1 215 ? 9.465 4.261 19.745 1.00 95.88 215 ILE A O 1
ATOM 1721 N N . GLN A 1 216 ? 11.208 4.010 21.149 1.00 96.31 216 GLN A N 1
ATOM 1722 C CA . GLN A 1 216 ? 11.782 2.825 20.531 1.00 96.31 216 GLN A CA 1
ATOM 1723 C C . GLN A 1 216 ? 11.562 1.625 21.456 1.00 96.31 216 GLN A C 1
ATOM 1725 O O . GLN A 1 216 ? 11.812 1.711 22.659 1.00 96.31 216 GLN A O 1
ATOM 1730 N N . SER A 1 217 ? 11.115 0.506 20.889 1.00 94.62 217 SER A N 1
ATOM 1731 C CA . SER A 1 217 ? 11.039 -0.781 21.579 1.00 94.62 217 SER A CA 1
ATOM 1732 C C . SER A 1 217 ? 12.025 -1.758 20.947 1.00 94.62 217 SER A C 1
ATOM 1734 O O . SER A 1 217 ? 12.145 -1.799 19.725 1.00 94.62 217 SER A O 1
ATOM 1736 N N . ASN A 1 218 ? 12.708 -2.539 21.784 1.00 94.56 218 ASN A N 1
ATOM 1737 C CA . ASN A 1 218 ? 13.555 -3.661 21.364 1.00 94.56 218 ASN A CA 1
ATOM 1738 C C . ASN A 1 218 ? 12.907 -5.019 21.691 1.00 94.56 218 ASN A C 1
ATOM 1740 O O . ASN A 1 218 ? 13.580 -6.046 21.642 1.00 94.56 218 ASN A O 1
ATOM 1744 N N . GLU A 1 219 ? 11.624 -5.026 22.064 1.00 95.38 219 GLU A N 1
ATOM 1745 C CA . GLU A 1 219 ? 10.866 -6.263 22.244 1.00 95.38 219 GLU A CA 1
ATOM 1746 C C . GLU A 1 219 ? 10.728 -7.016 20.916 1.00 95.38 219 GLU A C 1
ATOM 1748 O O . GLU A 1 219 ? 10.689 -6.416 19.838 1.00 95.38 219 GLU A O 1
ATOM 1753 N N . ILE A 1 220 ? 10.617 -8.341 20.996 1.00 93.06 220 ILE A N 1
ATOM 1754 C CA . ILE A 1 220 ? 10.396 -9.176 19.814 1.00 93.06 220 ILE A CA 1
ATOM 1755 C C . ILE A 1 220 ? 8.928 -9.060 19.402 1.00 93.06 220 ILE A C 1
ATOM 1757 O O . ILE A 1 220 ? 8.026 -9.434 20.151 1.00 93.06 220 ILE A O 1
ATOM 1761 N N . VAL A 1 221 ? 8.703 -8.568 18.186 1.00 91.06 221 VAL A N 1
ATOM 1762 C CA . VAL A 1 221 ? 7.386 -8.451 17.553 1.00 91.06 221 VAL A CA 1
ATOM 1763 C C . VAL A 1 221 ? 7.421 -9.203 16.228 1.00 91.06 221 VAL A C 1
ATOM 1765 O O . VAL A 1 221 ? 8.414 -9.142 15.507 1.00 91.06 221 VAL A O 1
ATOM 1768 N N . HIS A 1 222 ? 6.336 -9.907 15.912 1.00 89.31 222 HIS A N 1
ATOM 1769 C CA . HIS A 1 222 ? 6.166 -10.623 14.653 1.00 89.31 222 HIS A CA 1
ATOM 1770 C C . HIS A 1 222 ? 4.853 -10.198 13.987 1.00 89.31 222 HIS A C 1
ATOM 1772 O O . HIS A 1 222 ? 3.858 -9.984 14.678 1.00 89.31 222 HIS A O 1
ATOM 1778 N N . ILE A 1 223 ? 4.858 -10.036 12.660 1.00 80.50 223 ILE A N 1
ATOM 1779 C CA . ILE A 1 223 ? 3.709 -9.513 11.899 1.00 80.50 223 ILE A CA 1
ATOM 1780 C C . ILE A 1 223 ? 2.631 -10.566 11.588 1.00 80.50 223 ILE A C 1
ATOM 1782 O O . ILE A 1 223 ? 1.503 -10.204 11.253 1.00 80.50 223 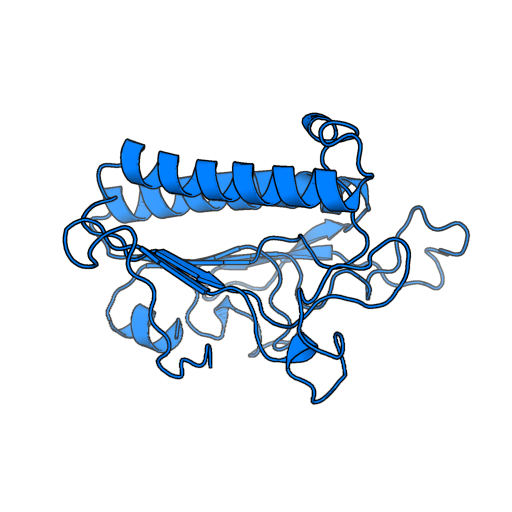ILE A O 1
ATOM 1786 N N . THR A 1 224 ? 2.952 -11.858 11.726 1.00 62.41 224 THR A N 1
ATOM 1787 C CA . THR A 1 224 ? 1.985 -12.968 11.605 1.00 62.41 224 THR A CA 1
ATOM 1788 C C . THR A 1 224 ? 1.569 -13.520 12.952 1.00 62.41 224 THR A C 1
ATOM 1790 O O . THR A 1 224 ? 2.501 -13.761 13.757 1.00 62.41 224 THR A O 1
#

Secondary structure (DSSP, 8-state):
-HHHHHHTT-EEEEEE---S-SSTT-SGGGTT-SEEEE-SS-STTS--TTSTT--TTTSPPPEEEEEETTSPPEEEEE--HHHHHHHHHHHHHHHHHHHHHHHHTT--EEEEEE-STTSSS----TTTTTSSSS-HHHHHHHHHHHHHHHHHHHHHHTT-GGG--EEEE-SS----STTS----TTS---TTSSSHHHH---EEEE-TTTSPTT----S-----

pLDDT: mean 95.55, std 3.77, range [62.41, 98.94]

Foldseek 3Di:
DLQVVLVVQAAEEEEEEAAQDDDPCRDVLNVNHQKYKYFDHAPVVAPAPPPPPDDPVPDDWGAIWIDGRPGDIDGDGTDHLVCLQCVLVVLLVVLLVSVLVCVVVVHHYDYHYDRNPDDPPQHHHPVLQCVQVPDSNVSSVVVVVVSVVSVCVSCVVSVNLQVDKDKDKDPWAFDPDPPSTDDLDPWDDGDPDPTCRTQPIDIDIDRPPPDDPPDDDPDDDDPD

Sequence (224 aa):
MADVLSAQGFATACYGKWHIGASDGRWPTDHGFDEWLGIPRTWDESLWPDDPWYDPKRDGITSVLESRKGEKVREVKQLTQDVRRDIDAEFLARSKAFMKRSVEANKPFFLYFNHSLMHFPILPRAEFKGRSGQGEWADCLLQLDADFGTLLDDLKELGIEGDTIVVLSGDNGPEEMEPWRGHPGFFDGSYFTGMEGSLRTPCLVRYPGRVPPGIQSNEIVHIT

Radius of gyration: 18.32 Å; chains: 1; bounding box: 46×35×52 Å